Protein AF-X1A2W0-F1 (afdb_monomer_lite)

Foldseek 3Di:
DADPDDDQQQEEEECDPVCNVVDPDDSRHDYDHVVLVVVLVVVLVVLLVPAPDKDWDWFWDDPDPVQIFIEIEIERDVVLNVVCVVLGHHDDPVCVVVVPDGLAYERASAVAFDDCPRPPRPGRWHWYDYNVVRYTGTYNHPHSVSVVVNVLVNCCRPQVVVVHDRDPWDKDADPPPRDIDTGD

Sequence (184 aa):
MSYTTFSPLDKRVVKHPDSENDIWWGPVNIGLDDSSFCVNRERAIDYLNTRDKLYCIDAFAGWDPDYRIKVRVICARPYHALFMHNMLIRPTAEELADFGEPDCVILNAGAFPANRYTTGMTSKTSVDLSLERKEVVILGTQYAGEMKKAVFTLMNYLMPKRDVLSMHCSATVDPETGDSSVLF

pLDDT: mean 95.41, std 8.25, range [39.94, 98.81]

InterPro domains:
  IPR001272 Phosphoenolpyruvate carboxykinase, ATP-utilising [PF01293] (3-184)
  IPR001272 Phosphoenolpyruvate carboxykinase, ATP-utilising [PTHR30031] (3-184)
  IPR008210 Phosphoenolpyruvate carboxykinase, N-terminal [G3DSA:3.40.449.10] (1-162)
  IPR008210 Phosphoenolpyruvate carboxykinase, N-terminal [SSF68923] (7-162)

Secondary structure (DSSP, 8-state):
----S--GGGEEEE--TTTTTTS--SSSS-EE-HHHHHHHHHHHHHHHHTSS--EEEEEEESSSTTT-EEEEEEESSHHHHHHHHHHSBPPPHHHHHT--S-SEEEEEETTSPP-TTSTT--SS-EEEEETTTTEEEEES---THHHHHHHHHHHHHHTGGGT-----SEEEE-TTT--EEEE-

Radius of gyration: 17.06 Å; chains: 1; bounding box: 42×40×49 Å

Structure (mmCIF, N/CA/C/O backbone):
data_AF-X1A2W0-F1
#
_entry.id   AF-X1A2W0-F1
#
loop_
_atom_site.group_PDB
_atom_site.id
_atom_site.type_symbol
_atom_site.label_atom_id
_atom_site.label_alt_id
_atom_site.label_comp_id
_atom_site.label_asym_id
_atom_site.label_entity_id
_atom_site.label_seq_id
_atom_site.pdbx_PDB_ins_code
_atom_site.Cartn_x
_atom_site.Cartn_y
_atom_site.Cartn_z
_atom_site.occupancy
_atom_site.B_iso_or_equiv
_atom_site.auth_seq_id
_atom_site.auth_comp_id
_atom_site.auth_asym_id
_atom_site.auth_atom_id
_atom_site.pdbx_PDB_model_num
ATOM 1 N N . MET A 1 1 ? 23.491 -1.516 -1.504 1.00 39.94 1 MET A N 1
ATOM 2 C CA . MET A 1 1 ? 23.137 -0.698 -0.330 1.00 39.94 1 MET A CA 1
ATOM 3 C C . MET A 1 1 ? 21.817 -1.208 0.208 1.00 39.94 1 MET A C 1
ATOM 5 O O . MET A 1 1 ? 20.883 -1.352 -0.568 1.00 39.94 1 MET A O 1
ATOM 9 N N . SER A 1 2 ? 21.777 -1.580 1.484 1.00 46.97 2 SER A N 1
ATOM 10 C CA . SER A 1 2 ? 20.551 -1.931 2.202 1.00 46.97 2 SER A CA 1
ATOM 11 C C . SER A 1 2 ? 19.765 -0.655 2.501 1.00 46.97 2 SER A C 1
ATOM 13 O O . SER A 1 2 ? 20.304 0.243 3.144 1.00 46.97 2 SER A O 1
ATOM 15 N N . TYR A 1 3 ? 18.518 -0.563 2.043 1.00 54.19 3 TYR A N 1
ATOM 16 C CA . TYR A 1 3 ? 17.635 0.552 2.383 1.00 54.19 3 TYR A CA 1
ATOM 17 C C . TYR A 1 3 ? 17.187 0.428 3.844 1.00 54.19 3 TYR A C 1
ATOM 19 O O . TYR A 1 3 ? 16.540 -0.552 4.216 1.00 54.19 3 TYR A O 1
ATOM 27 N N . THR A 1 4 ? 17.550 1.406 4.675 1.00 57.81 4 THR A N 1
ATOM 28 C CA . THR A 1 4 ? 17.035 1.575 6.048 1.00 57.81 4 THR A CA 1
ATOM 29 C C . THR A 1 4 ? 15.912 2.613 6.122 1.00 57.81 4 THR A C 1
ATOM 31 O O . THR A 1 4 ? 15.263 2.738 7.158 1.00 57.81 4 THR A O 1
ATOM 34 N N . THR A 1 5 ? 15.662 3.339 5.030 1.00 55.25 5 THR A N 1
ATOM 35 C CA . THR A 1 5 ? 14.716 4.456 4.939 1.00 55.25 5 THR A CA 1
ATOM 36 C C . THR A 1 5 ? 13.891 4.391 3.649 1.00 55.25 5 THR A C 1
ATOM 38 O O . THR A 1 5 ? 14.226 3.653 2.722 1.00 55.25 5 THR A O 1
ATOM 41 N N . PHE A 1 6 ? 12.800 5.164 3.622 1.00 67.81 6 PHE A N 1
ATOM 42 C CA . PHE A 1 6 ? 11.897 5.341 2.477 1.00 67.81 6 PHE A CA 1
ATOM 43 C C . PHE A 1 6 ? 12.652 5.781 1.213 1.00 67.81 6 PHE A C 1
ATOM 45 O O . PHE A 1 6 ? 13.522 6.652 1.314 1.00 67.81 6 PHE A O 1
ATOM 52 N N . SER A 1 7 ? 12.306 5.226 0.043 1.00 76.75 7 SER A N 1
ATOM 53 C CA . SER A 1 7 ? 12.919 5.613 -1.241 1.00 76.75 7 SER A CA 1
ATOM 54 C C . SER A 1 7 ? 11.961 6.439 -2.118 1.00 76.75 7 SER A C 1
ATOM 56 O O . SER A 1 7 ? 11.362 5.908 -3.056 1.00 76.75 7 SER A O 1
ATOM 58 N N . PRO A 1 8 ? 11.804 7.757 -1.861 1.00 77.38 8 PRO A N 1
ATOM 59 C CA . PRO A 1 8 ? 10.841 8.598 -2.582 1.00 77.38 8 PRO A CA 1
ATOM 60 C C . PRO A 1 8 ? 11.092 8.634 -4.093 1.00 77.38 8 PRO A C 1
ATOM 62 O O . PRO A 1 8 ? 10.149 8.699 -4.873 1.00 77.38 8 PRO A O 1
ATOM 65 N N . LEU A 1 9 ? 12.360 8.553 -4.507 1.00 88.25 9 LEU A N 1
ATOM 66 C CA . LEU A 1 9 ? 12.770 8.624 -5.910 1.00 88.25 9 LEU A CA 1
ATOM 67 C C . LEU A 1 9 ? 12.496 7.336 -6.695 1.00 88.25 9 LEU A C 1
ATOM 69 O O . LEU A 1 9 ? 12.613 7.349 -7.918 1.00 88.25 9 LEU A O 1
ATOM 73 N N . ASP A 1 10 ? 12.128 6.243 -6.023 1.00 92.69 10 ASP A N 1
ATOM 74 C CA . ASP A 1 10 ? 11.796 4.953 -6.642 1.00 92.69 10 ASP A CA 1
ATOM 75 C C . ASP A 1 10 ? 10.284 4.659 -6.615 1.00 92.69 10 ASP A C 1
ATOM 77 O O . ASP A 1 10 ? 9.845 3.646 -7.161 1.00 92.69 10 ASP A O 1
ATOM 81 N N . LYS A 1 11 ? 9.472 5.549 -6.020 1.00 95.19 11 LYS A N 1
ATOM 82 C CA . LYS A 1 11 ? 8.009 5.468 -6.086 1.00 95.19 11 LYS A CA 1
ATOM 83 C C . LYS A 1 11 ? 7.528 5.838 -7.487 1.00 95.19 11 LYS A C 1
ATOM 85 O O . LYS A 1 11 ? 7.994 6.819 -8.075 1.00 95.19 11 LYS A O 1
ATOM 90 N N . ARG A 1 12 ? 6.572 5.077 -8.009 1.00 96.75 12 ARG A N 1
ATOM 91 C CA . ARG A 1 12 ? 5.946 5.305 -9.312 1.00 96.75 12 ARG A CA 1
ATOM 92 C C . ARG A 1 12 ? 4.433 5.130 -9.243 1.00 96.75 12 ARG A C 1
ATOM 94 O O . ARG A 1 12 ? 3.934 4.341 -8.443 1.00 96.75 12 ARG A O 1
ATOM 101 N N . VAL A 1 13 ? 3.712 5.850 -10.096 1.00 98.19 13 VAL A N 1
ATOM 102 C CA . VAL A 1 13 ? 2.265 5.684 -10.292 1.00 98.19 13 VAL A CA 1
ATOM 103 C C . VAL A 1 13 ? 2.004 5.441 -11.771 1.00 98.19 13 VAL A C 1
ATOM 105 O O . VAL A 1 13 ? 2.539 6.166 -12.613 1.00 98.19 13 VAL A O 1
ATOM 108 N N . VAL A 1 14 ? 1.221 4.412 -12.092 1.00 98.25 14 VAL A N 1
ATOM 109 C CA . VAL A 1 14 ? 0.856 4.109 -13.478 1.00 98.25 14 VAL A CA 1
ATOM 110 C C . VAL A 1 14 ? 0.096 5.288 -14.078 1.00 98.25 14 VAL A C 1
ATOM 112 O O . VAL A 1 14 ? -0.834 5.815 -13.474 1.00 98.25 14 VAL A O 1
ATOM 115 N N . LYS A 1 15 ? 0.521 5.723 -15.264 1.00 97.88 15 LYS A N 1
ATOM 116 C CA . LYS A 1 15 ? -0.189 6.719 -16.064 1.00 97.88 15 LYS A CA 1
ATOM 117 C C . LYS A 1 15 ? -1.300 6.021 -16.835 1.00 97.88 15 LYS A C 1
ATOM 119 O O . LYS A 1 15 ? -1.020 5.310 -17.799 1.00 97.88 15 LYS A O 1
ATOM 124 N N . HIS A 1 16 ? -2.538 6.229 -16.408 1.00 97.81 16 HIS A N 1
ATOM 125 C CA . HIS A 1 16 ? -3.715 5.657 -17.046 1.00 97.81 16 HIS A CA 1
ATOM 126 C C . HIS A 1 16 ? -4.762 6.746 -17.331 1.00 97.81 16 HIS A C 1
ATOM 128 O O . HIS A 1 16 ? -4.961 7.599 -16.465 1.00 97.81 16 HIS A O 1
ATOM 134 N N . PRO A 1 17 ? -5.458 6.720 -18.486 1.00 97.38 17 PRO A N 1
ATOM 135 C CA . PRO A 1 17 ? -6.419 7.764 -18.862 1.00 97.38 17 PRO A CA 1
ATOM 136 C C . PRO A 1 17 ? -7.502 8.058 -17.813 1.00 97.38 17 PRO A C 1
ATOM 138 O O . PRO A 1 17 ? -7.883 9.208 -17.613 1.00 97.38 17 PRO A O 1
ATOM 141 N N . ASP A 1 18 ? -7.971 7.026 -17.107 1.00 96.50 18 ASP A N 1
ATOM 142 C CA . ASP A 1 18 ? -9.057 7.161 -16.124 1.00 96.50 18 ASP A CA 1
ATOM 143 C C . ASP A 1 18 ? -8.658 7.931 -14.853 1.00 96.50 18 ASP A C 1
ATOM 145 O O . ASP A 1 18 ? -9.517 8.543 -14.220 1.00 96.50 18 ASP A O 1
ATOM 149 N N . SER A 1 19 ? -7.375 7.920 -14.471 1.00 96.62 19 SER A N 1
ATOM 150 C CA . SER A 1 19 ? -6.874 8.578 -13.254 1.00 96.62 19 SER A CA 1
ATOM 151 C C . SER A 1 19 ? -5.865 9.692 -13.525 1.00 96.62 19 SER A C 1
ATOM 153 O O . SER A 1 19 ? -5.535 1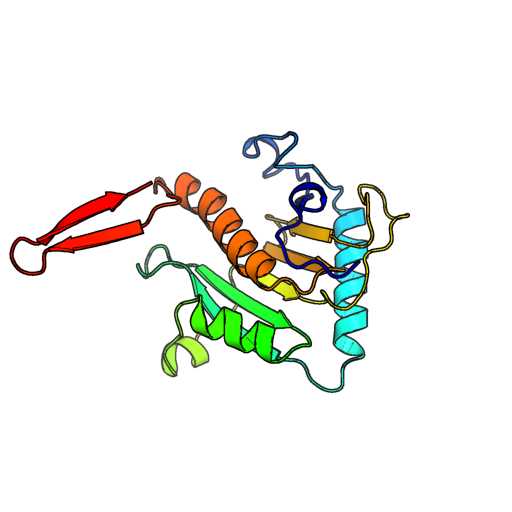0.450 -12.612 1.00 96.62 19 SER A O 1
ATOM 155 N N . GLU A 1 20 ? -5.379 9.851 -14.762 1.00 96.56 20 GLU A N 1
ATOM 156 C CA . GLU A 1 20 ? -4.271 10.768 -15.052 1.00 96.56 20 GLU A CA 1
ATOM 157 C C . GLU A 1 20 ? -4.576 12.227 -14.716 1.00 96.56 20 GLU A C 1
ATOM 159 O O . GLU A 1 20 ? -3.666 12.967 -14.340 1.00 96.56 20 GLU A O 1
ATOM 164 N N . ASN A 1 21 ? -5.847 12.618 -14.812 1.00 97.06 21 ASN A N 1
ATOM 165 C CA . ASN A 1 21 ? -6.308 13.975 -14.532 1.00 97.06 21 ASN A CA 1
ATOM 166 C C . ASN A 1 21 ? -6.513 14.241 -13.034 1.00 97.06 21 ASN A C 1
ATOM 168 O O . ASN A 1 21 ? -6.581 15.398 -12.626 1.00 97.06 21 ASN A O 1
ATOM 172 N N . ASP A 1 22 ? -6.573 13.194 -12.208 1.00 96.56 22 ASP A N 1
ATOM 173 C CA . ASP A 1 22 ? -6.652 13.324 -10.751 1.00 96.56 22 ASP A CA 1
ATOM 174 C C . ASP A 1 22 ? -5.264 13.459 -10.105 1.00 96.56 22 ASP A C 1
ATOM 176 O O . ASP A 1 22 ? -5.130 13.909 -8.965 1.00 96.56 22 ASP A O 1
ATOM 180 N N . ILE A 1 23 ? -4.217 12.996 -10.794 1.00 97.31 23 ILE A N 1
ATOM 181 C CA . ILE A 1 23 ? -2.881 12.863 -10.219 1.00 97.31 23 ILE A CA 1
ATOM 182 C C . ILE A 1 23 ? -2.081 14.141 -10.455 1.00 97.31 23 ILE A C 1
ATOM 184 O O . ILE A 1 23 ? -1.823 14.559 -11.583 1.00 97.31 23 ILE A O 1
ATOM 188 N N . TRP A 1 24 ? -1.575 14.725 -9.369 1.00 97.19 24 TRP A N 1
ATOM 189 C CA . TRP A 1 24 ? -0.622 15.825 -9.465 1.00 97.19 24 TRP A CA 1
ATOM 190 C C . TRP A 1 24 ? 0.783 15.306 -9.796 1.00 97.19 24 TRP A C 1
ATOM 192 O O . TRP A 1 24 ? 1.561 14.946 -8.905 1.00 97.19 24 TRP A O 1
ATOM 202 N N . TRP A 1 25 ? 1.086 15.219 -11.092 1.00 97.62 25 TRP A N 1
ATOM 203 C CA . TRP A 1 25 ? 2.358 14.718 -11.618 1.00 97.62 25 TRP A CA 1
ATOM 204 C C . TRP A 1 25 ? 3.543 15.620 -11.262 1.00 97.62 25 TRP A C 1
ATOM 206 O O . TRP A 1 25 ? 3.471 16.844 -11.368 1.00 97.62 25 TRP A O 1
ATOM 216 N N . GLY A 1 26 ? 4.670 15.014 -10.882 1.00 95.31 26 GLY A N 1
ATOM 217 C CA . GLY A 1 26 ? 5.868 15.763 -10.513 1.00 95.31 26 GLY A CA 1
ATOM 218 C C . GLY A 1 26 ? 6.928 14.906 -9.819 1.00 95.31 26 GLY A C 1
ATOM 219 O O . GLY A 1 26 ? 6.935 13.686 -9.975 1.00 95.31 26 GLY A O 1
ATOM 220 N N . PRO A 1 27 ? 7.825 15.513 -9.021 1.00 92.06 27 PRO A N 1
ATOM 221 C CA . PRO A 1 27 ? 8.917 14.789 -8.364 1.00 92.06 27 PRO A CA 1
ATOM 222 C C . PRO A 1 27 ? 8.445 13.805 -7.279 1.00 92.06 27 PRO A C 1
ATOM 224 O O . PRO A 1 27 ? 9.220 12.952 -6.860 1.00 92.06 27 PRO A O 1
ATOM 227 N N . VAL A 1 28 ? 7.192 13.924 -6.819 1.00 93.12 28 VAL A N 1
ATOM 228 C CA . VAL A 1 28 ? 6.575 13.014 -5.837 1.00 93.12 28 VAL A CA 1
ATOM 229 C C . VAL A 1 28 ? 5.766 11.911 -6.524 1.00 93.12 28 VAL A C 1
ATOM 231 O O . VAL A 1 28 ? 5.921 10.737 -6.190 1.00 93.12 28 VAL A O 1
ATOM 234 N N . ASN A 1 29 ? 4.907 12.276 -7.480 1.00 96.62 29 ASN A N 1
ATOM 235 C CA . ASN A 1 29 ? 4.131 11.330 -8.281 1.00 96.62 29 ASN A CA 1
ATOM 236 C C . ASN A 1 29 ? 4.786 11.213 -9.656 1.00 96.62 29 ASN A C 1
ATOM 238 O O . ASN A 1 29 ? 4.477 11.966 -10.582 1.00 96.62 29 ASN A O 1
ATOM 242 N N . ILE A 1 30 ? 5.737 10.288 -9.754 1.00 97.12 30 ILE A N 1
ATOM 243 C CA . ILE A 1 30 ? 6.483 10.023 -10.980 1.00 97.12 30 ILE A CA 1
ATOM 244 C C . ILE A 1 30 ? 5.705 8.987 -11.793 1.00 97.12 30 ILE A C 1
ATOM 246 O O . ILE A 1 30 ? 5.407 7.900 -11.300 1.00 97.12 30 ILE A O 1
ATOM 250 N N . GLY A 1 31 ? 5.374 9.331 -13.035 1.00 97.38 31 GLY A N 1
ATOM 251 C CA . GLY A 1 31 ? 4.609 8.452 -13.914 1.00 97.38 31 GLY A CA 1
ATOM 252 C C . GLY A 1 31 ? 5.377 7.215 -14.372 1.00 97.38 31 GLY A C 1
ATOM 253 O O . GLY A 1 31 ? 6.594 7.266 -14.559 1.00 97.38 31 GLY A O 1
ATOM 254 N N . LEU A 1 32 ? 4.640 6.133 -14.600 1.00 97.56 32 LEU A N 1
ATOM 255 C CA . LEU A 1 32 ? 5.131 4.869 -15.139 1.00 97.56 32 LEU A CA 1
ATOM 256 C C . LEU A 1 32 ? 4.159 4.338 -16.190 1.00 97.56 32 LEU A C 1
ATOM 258 O O . LEU A 1 32 ? 2.947 4.445 -16.026 1.00 97.56 32 LEU A O 1
ATOM 262 N N . ASP A 1 33 ? 4.690 3.753 -17.256 1.00 97.19 33 ASP A N 1
ATOM 263 C CA . ASP A 1 33 ? 3.864 3.127 -18.28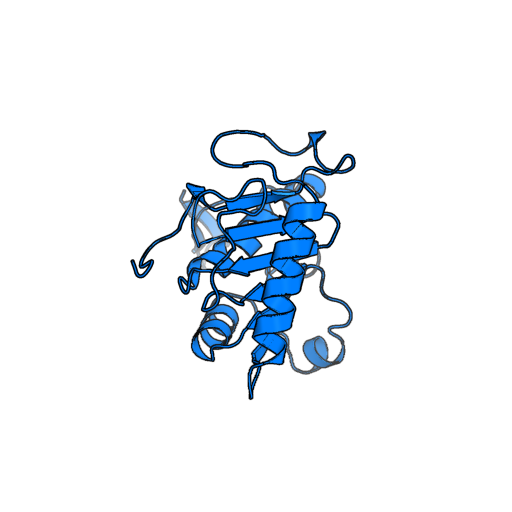5 1.00 97.19 33 ASP A CA 1
ATOM 264 C C . ASP A 1 33 ? 3.297 1.792 -17.775 1.00 97.19 33 ASP A C 1
ATOM 266 O O . ASP A 1 33 ? 4.000 1.037 -17.093 1.00 97.19 33 ASP A O 1
ATOM 270 N N . ASP A 1 34 ? 2.058 1.453 -18.151 1.00 97.31 34 ASP A N 1
ATOM 271 C CA . ASP A 1 34 ? 1.403 0.200 -17.725 1.00 97.31 34 ASP A CA 1
ATOM 272 C C . 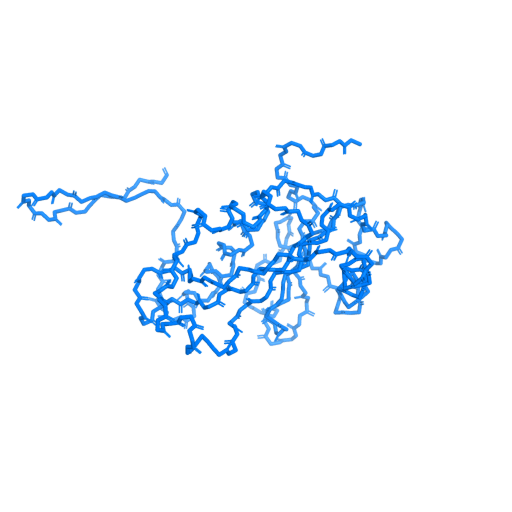ASP A 1 34 ? 2.220 -1.050 -18.097 1.00 97.31 34 ASP A C 1
ATOM 274 O O . ASP A 1 34 ? 2.306 -2.000 -17.322 1.00 97.31 34 ASP A O 1
ATOM 278 N N . SER A 1 35 ? 2.915 -1.030 -19.238 1.00 97.56 35 SER A N 1
ATOM 279 C CA . SER A 1 35 ? 3.788 -2.134 -19.657 1.00 97.56 35 SER A CA 1
ATOM 280 C C . SER A 1 35 ? 4.954 -2.357 -18.690 1.00 97.56 35 SER A C 1
ATOM 282 O O . SER A 1 35 ? 5.296 -3.497 -18.382 1.00 97.56 35 SER A O 1
ATOM 284 N N . SER A 1 36 ? 5.539 -1.281 -18.161 1.00 97.88 36 SER A N 1
ATOM 285 C CA . SER A 1 36 ? 6.651 -1.358 -17.210 1.00 97.88 36 SER A CA 1
ATOM 286 C C . SER A 1 36 ? 6.171 -1.791 -15.825 1.00 97.88 36 SER A C 1
ATOM 288 O O . SER A 1 36 ? 6.843 -2.594 -15.174 1.00 97.88 36 SER A O 1
ATOM 290 N N . PHE A 1 37 ? 4.971 -1.360 -15.418 1.00 98.44 37 PHE A N 1
ATOM 291 C CA . PHE A 1 37 ? 4.291 -1.915 -14.247 1.00 98.44 37 PHE A CA 1
ATOM 292 C C . PHE A 1 37 ? 4.073 -3.423 -14.392 1.00 98.44 37 PHE A C 1
ATOM 294 O O . PHE A 1 37 ? 4.432 -4.182 -13.495 1.00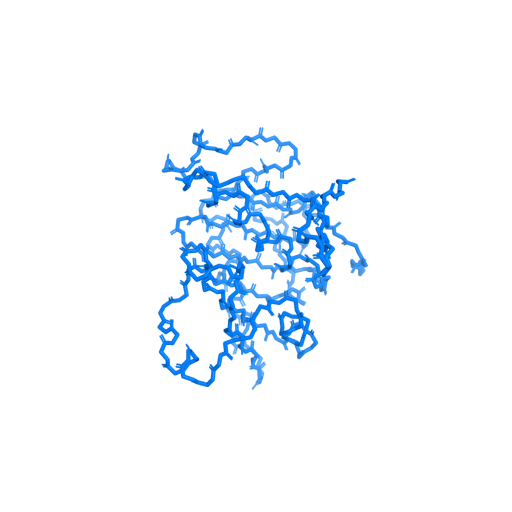 98.44 37 PHE A O 1
ATOM 301 N N . CYS A 1 38 ? 3.550 -3.878 -15.535 1.00 98.38 38 CYS A N 1
ATOM 302 C CA . CYS A 1 38 ? 3.314 -5.298 -15.795 1.00 98.38 38 CYS A CA 1
ATOM 303 C C . CYS A 1 38 ? 4.605 -6.122 -15.722 1.00 98.38 38 CYS A C 1
ATOM 305 O O . CYS A 1 38 ? 4.608 -7.177 -15.092 1.00 98.38 38 CYS A O 1
ATOM 307 N N . VAL A 1 39 ? 5.715 -5.616 -16.273 1.00 98.25 39 VAL A N 1
ATOM 308 C CA . VAL A 1 39 ? 7.032 -6.265 -16.161 1.00 98.25 39 VAL A CA 1
ATOM 309 C C . VAL A 1 39 ? 7.454 -6.412 -14.697 1.00 98.25 39 VAL A C 1
ATOM 311 O O . VAL A 1 39 ? 7.871 -7.492 -14.277 1.00 98.25 39 VAL A O 1
ATOM 314 N N . ASN A 1 40 ? 7.348 -5.355 -13.889 1.00 98.19 40 ASN A N 1
ATOM 315 C CA . ASN A 1 40 ? 7.712 -5.425 -12.471 1.00 98.19 40 ASN A CA 1
ATOM 316 C C . ASN A 1 40 ? 6.767 -6.333 -11.674 1.00 98.19 40 ASN A C 1
ATOM 318 O O . ASN A 1 40 ? 7.222 -7.094 -10.816 1.00 98.19 40 ASN A O 1
ATOM 322 N N . ARG A 1 41 ? 5.470 -6.304 -11.983 1.00 98.56 41 ARG A N 1
ATOM 323 C CA . ARG A 1 41 ? 4.459 -7.184 -11.393 1.00 98.56 41 ARG A CA 1
ATOM 324 C C . ARG A 1 41 ? 4.766 -8.652 -11.669 1.00 98.56 41 ARG A C 1
ATOM 326 O O . ARG A 1 41 ? 4.780 -9.448 -10.735 1.00 98.56 41 ARG A O 1
ATOM 333 N N . GLU A 1 42 ? 5.043 -9.007 -12.920 1.00 98.50 42 GLU A N 1
ATOM 334 C CA . GLU A 1 42 ? 5.391 -10.376 -13.314 1.00 98.50 42 GLU A CA 1
ATOM 335 C C . GLU A 1 42 ? 6.664 -10.838 -12.600 1.00 98.50 42 GLU A C 1
ATOM 337 O O . GLU A 1 42 ? 6.665 -11.881 -11.954 1.00 98.50 42 GLU A O 1
ATOM 342 N N . ARG A 1 43 ? 7.696 -9.987 -12.542 1.00 98.00 43 ARG A N 1
ATOM 343 C CA . ARG A 1 43 ? 8.917 -10.257 -11.763 1.00 98.00 43 ARG A CA 1
ATOM 344 C C . ARG A 1 43 ? 8.648 -10.498 -10.277 1.00 98.00 43 ARG A C 1
ATOM 346 O O . ARG A 1 43 ? 9.311 -11.338 -9.666 1.00 98.00 43 ARG A O 1
ATOM 353 N N . ALA A 1 44 ? 7.730 -9.742 -9.676 1.00 98.56 44 ALA A N 1
ATOM 354 C CA . ALA A 1 44 ? 7.341 -9.936 -8.285 1.00 98.56 44 ALA A CA 1
ATOM 355 C C . ALA A 1 44 ? 6.628 -11.281 -8.093 1.00 98.56 44 ALA A C 1
ATOM 357 O O . ALA A 1 44 ? 6.975 -12.018 -7.172 1.00 98.56 44 ALA A O 1
ATOM 358 N N . ILE A 1 45 ? 5.686 -11.619 -8.976 1.00 98.62 45 ILE A N 1
ATOM 359 C CA . ILE A 1 45 ? 4.959 -12.895 -8.959 1.00 98.62 45 ILE A CA 1
ATOM 360 C C . ILE A 1 45 ? 5.921 -14.071 -9.142 1.00 98.62 45 ILE A C 1
ATOM 362 O O . ILE A 1 45 ? 5.894 -14.993 -8.331 1.00 98.62 45 ILE A O 1
ATOM 366 N N . ASP A 1 46 ? 6.817 -14.014 -10.125 1.00 98.31 46 ASP A N 1
ATOM 367 C CA . ASP A 1 46 ? 7.832 -15.044 -10.367 1.00 98.31 46 ASP A CA 1
ATOM 368 C C . ASP A 1 46 ? 8.695 -15.270 -9.129 1.00 98.31 46 ASP A C 1
ATOM 370 O O . ASP A 1 46 ? 8.872 -16.398 -8.665 1.00 98.31 46 ASP A O 1
ATOM 374 N N . TYR A 1 47 ? 9.197 -14.187 -8.531 1.00 98.44 47 TYR A N 1
ATOM 375 C CA . TYR A 1 47 ? 9.963 -14.285 -7.298 1.00 98.44 47 TYR A CA 1
ATOM 376 C C . TYR A 1 47 ? 9.148 -14.927 -6.168 1.00 98.44 47 TYR A C 1
ATOM 378 O O . TYR A 1 47 ? 9.657 -15.824 -5.491 1.00 98.44 47 TYR A O 1
ATOM 386 N N . LEU A 1 48 ? 7.903 -14.496 -5.956 1.00 98.44 48 LEU A N 1
ATOM 387 C CA . LEU A 1 48 ? 7.039 -15.030 -4.902 1.00 98.44 48 LEU A CA 1
ATOM 388 C C . LEU A 1 48 ? 6.728 -16.518 -5.128 1.00 98.44 48 LEU A C 1
ATOM 390 O O . LEU A 1 48 ? 6.818 -17.296 -4.181 1.00 98.44 48 LEU A O 1
ATOM 394 N N . ASN A 1 49 ? 6.484 -16.938 -6.370 1.00 98.31 49 ASN A N 1
ATOM 395 C CA . ASN A 1 49 ? 6.241 -18.337 -6.737 1.00 98.31 49 ASN A CA 1
ATOM 396 C C . ASN A 1 49 ? 7.461 -19.246 -6.526 1.00 98.31 49 ASN A C 1
ATOM 398 O O . ASN A 1 49 ? 7.311 -20.456 -6.396 1.00 98.31 49 ASN A O 1
ATOM 402 N N . THR A 1 50 ? 8.673 -18.686 -6.453 1.00 98.06 50 THR A N 1
ATOM 403 C CA . THR A 1 50 ? 9.892 -19.455 -6.134 1.00 98.06 50 THR A CA 1
ATOM 404 C C . THR A 1 50 ? 10.140 -19.614 -4.629 1.00 98.06 50 THR A C 1
ATOM 406 O O . THR A 1 50 ? 11.184 -20.136 -4.239 1.00 98.06 50 THR A O 1
ATOM 409 N N . ARG A 1 51 ? 9.270 -19.084 -3.758 1.00 98.00 51 ARG A N 1
ATOM 410 C CA . ARG A 1 51 ? 9.425 -19.198 -2.300 1.00 98.00 51 ARG A CA 1
ATOM 411 C C . ARG A 1 51 ? 8.728 -20.456 -1.789 1.00 98.00 51 ARG A C 1
ATOM 413 O O . ARG A 1 51 ? 7.581 -20.701 -2.135 1.00 98.00 51 ARG A O 1
ATOM 420 N N . ASP A 1 52 ? 9.361 -21.162 -0.854 1.00 97.38 52 ASP A N 1
ATOM 421 C CA . ASP A 1 52 ? 8.742 -22.321 -0.186 1.00 97.38 52 ASP A CA 1
ATOM 422 C C . ASP A 1 52 ? 7.499 -21.944 0.636 1.00 97.38 52 ASP A C 1
ATOM 424 O O . ASP A 1 52 ? 6.629 -22.774 0.896 1.00 97.38 52 ASP A O 1
ATOM 428 N N . LYS A 1 53 ? 7.444 -20.693 1.111 1.00 97.62 53 LYS A N 1
ATOM 429 C CA . LYS A 1 53 ? 6.351 -20.153 1.921 1.00 97.62 53 LYS A CA 1
ATOM 430 C C . LYS A 1 53 ? 6.065 -18.710 1.539 1.00 97.62 53 LYS A C 1
ATOM 432 O O . LYS A 1 53 ? 6.982 -17.902 1.383 1.00 97.62 53 LYS A O 1
ATOM 437 N N . LEU A 1 54 ? 4.778 -18.394 1.486 1.00 98.38 54 LEU A N 1
ATOM 438 C CA . LEU A 1 54 ? 4.253 -17.043 1.368 1.00 98.38 54 LEU A CA 1
ATOM 439 C C . LEU A 1 54 ? 3.414 -16.714 2.598 1.00 98.38 54 LEU A C 1
ATOM 441 O O . LEU A 1 54 ? 2.826 -17.597 3.222 1.00 98.38 54 LEU A O 1
ATOM 445 N N . TYR A 1 55 ? 3.361 -15.431 2.932 1.00 98.62 55 TYR A N 1
ATOM 446 C CA . TYR A 1 55 ? 2.535 -14.904 4.007 1.00 98.62 55 TYR A CA 1
ATOM 447 C C . TYR A 1 55 ? 1.502 -13.962 3.401 1.00 98.62 55 TYR A C 1
ATOM 449 O O . TYR A 1 55 ? 1.871 -12.998 2.724 1.00 98.62 55 TYR A O 1
ATOM 457 N N . CYS A 1 56 ? 0.227 -14.256 3.651 1.00 98.06 56 CYS A N 1
ATOM 458 C CA . CYS A 1 56 ? -0.908 -13.463 3.199 1.00 98.06 56 CYS A CA 1
ATOM 459 C C . CYS A 1 56 ? -1.594 -12.831 4.410 1.00 98.06 56 CYS A C 1
ATOM 461 O O . CYS A 1 56 ? -1.920 -13.540 5.361 1.00 98.06 56 CYS A O 1
ATOM 463 N N . ILE A 1 57 ? -1.785 -11.514 4.384 1.00 98.12 57 ILE A N 1
ATOM 464 C CA . ILE A 1 57 ? -2.512 -10.765 5.412 1.00 98.12 57 ILE A CA 1
ATOM 465 C C . ILE A 1 57 ? -3.680 -10.056 4.748 1.00 98.12 57 ILE A C 1
ATOM 467 O O . ILE A 1 57 ? -3.463 -9.193 3.901 1.00 98.12 57 ILE A O 1
ATOM 471 N N . ASP A 1 58 ? -4.886 -10.401 5.177 1.00 98.69 58 ASP A N 1
ATOM 472 C CA . ASP A 1 58 ? -6.111 -9.680 4.855 1.00 98.69 58 ASP A CA 1
ATOM 473 C C . ASP A 1 58 ? -6.464 -8.773 6.030 1.00 98.69 58 ASP A C 1
ATOM 475 O O . ASP A 1 58 ? -6.528 -9.220 7.179 1.00 98.69 58 ASP A O 1
ATOM 479 N N . ALA A 1 59 ? -6.609 -7.479 5.758 1.00 98.44 59 ALA A N 1
ATOM 480 C CA . ALA A 1 59 ? -6.848 -6.469 6.778 1.00 98.44 59 ALA A CA 1
ATOM 481 C C . ALA A 1 59 ? -7.600 -5.258 6.221 1.00 98.44 59 ALA A C 1
ATOM 483 O O . ALA A 1 59 ? -7.709 -5.081 5.007 1.00 98.44 59 ALA A O 1
ATOM 484 N N . PHE A 1 60 ? -8.096 -4.402 7.113 1.00 98.69 60 PHE A N 1
ATOM 485 C CA . PHE A 1 60 ? -8.780 -3.166 6.740 1.00 98.69 60 PHE A CA 1
ATOM 486 C C . PHE A 1 60 ? -7.900 -1.930 6.964 1.00 98.69 60 PHE A C 1
ATOM 488 O O . PHE A 1 60 ? -7.109 -1.867 7.911 1.00 98.69 60 PHE A O 1
ATOM 495 N N . ALA A 1 61 ? -8.069 -0.920 6.112 1.00 98.06 61 ALA A N 1
ATOM 496 C CA . ALA A 1 61 ? -7.550 0.427 6.333 1.00 98.06 61 ALA A CA 1
ATOM 497 C C . ALA A 1 61 ? -8.712 1.423 6.436 1.00 98.06 61 ALA A C 1
ATOM 499 O O . ALA A 1 61 ? -9.518 1.510 5.517 1.00 98.06 61 ALA A O 1
ATOM 500 N N . GLY A 1 62 ? -8.772 2.172 7.542 1.00 96.94 62 GLY A N 1
ATOM 501 C CA . GLY A 1 62 ? -9.917 3.010 7.921 1.00 96.94 62 GLY A CA 1
ATOM 502 C C . GLY A 1 62 ? -10.798 2.314 8.963 1.00 96.94 62 GLY A C 1
ATOM 503 O O . GLY A 1 62 ? -11.183 1.166 8.774 1.00 96.94 62 GLY A O 1
ATOM 504 N N . TRP A 1 63 ? -11.057 2.982 10.093 1.00 95.69 63 TRP A N 1
ATOM 505 C CA . TRP A 1 63 ? -11.843 2.414 11.201 1.00 95.69 63 TRP A CA 1
ATOM 506 C C . TRP A 1 63 ? -13.350 2.471 10.971 1.00 95.69 63 TRP A C 1
ATOM 508 O O . TRP A 1 63 ? -14.067 1.618 11.482 1.00 95.69 63 TRP A O 1
ATOM 518 N N . ASP A 1 64 ? -13.814 3.454 10.206 1.00 96.38 64 ASP A N 1
ATOM 519 C CA . ASP A 1 64 ? -15.220 3.587 9.852 1.00 96.38 64 ASP A CA 1
ATOM 520 C C . ASP A 1 64 ? -15.594 2.539 8.781 1.00 96.38 64 ASP A C 1
ATOM 522 O O . ASP A 1 64 ? -14.997 2.558 7.697 1.00 96.38 64 ASP A O 1
ATOM 526 N N . PRO A 1 65 ? -16.543 1.618 9.050 1.00 95.00 65 PRO A N 1
ATOM 527 C CA . PRO A 1 65 ? -16.958 0.582 8.106 1.00 95.00 65 PRO A CA 1
ATOM 528 C C . PRO A 1 65 ? -17.441 1.103 6.754 1.00 95.00 65 PRO A C 1
ATOM 530 O O . PRO A 1 65 ? -17.265 0.402 5.757 1.00 95.00 65 PRO A O 1
ATOM 533 N N . ASP A 1 66 ? -17.991 2.316 6.698 1.00 95.31 66 ASP A N 1
ATOM 534 C CA . ASP A 1 66 ? -18.465 2.895 5.442 1.00 95.31 66 ASP A CA 1
ATOM 535 C C . ASP A 1 66 ? -17.287 3.308 4.555 1.00 95.31 66 ASP A C 1
ATOM 537 O O . ASP A 1 66 ? -17.373 3.240 3.326 1.00 95.31 66 ASP A O 1
ATOM 541 N N . TYR A 1 67 ? -16.159 3.706 5.151 1.00 96.38 67 TYR A N 1
ATOM 542 C CA . TYR A 1 67 ? -14.989 4.243 4.443 1.00 96.38 67 TYR A CA 1
ATOM 543 C C . TYR A 1 67 ? -13.795 3.296 4.378 1.00 96.38 67 TYR A C 1
ATOM 545 O O . TYR A 1 67 ? -12.844 3.570 3.637 1.00 96.38 67 TYR A O 1
ATOM 553 N N . ARG A 1 68 ? -13.818 2.194 5.129 1.00 96.50 68 ARG A N 1
ATOM 554 C CA . ARG A 1 68 ? -12.705 1.249 5.156 1.00 96.50 68 ARG A CA 1
ATOM 555 C C . ARG A 1 68 ? -12.502 0.576 3.804 1.00 96.50 68 ARG A C 1
ATOM 557 O O . ARG A 1 68 ? -13.456 0.270 3.096 1.00 96.50 68 ARG A O 1
ATOM 564 N N . ILE A 1 69 ? -11.247 0.285 3.491 1.00 97.56 69 ILE A N 1
ATOM 565 C CA . ILE A 1 69 ? -10.866 -0.502 2.316 1.00 97.56 69 ILE A CA 1
ATOM 566 C C . ILE A 1 69 ? -10.252 -1.832 2.745 1.00 97.56 69 ILE A C 1
ATOM 568 O O . ILE A 1 69 ? -9.533 -1.904 3.749 1.00 97.56 69 ILE A O 1
ATOM 572 N N . LYS A 1 70 ? -10.511 -2.883 1.972 1.00 98.50 70 LYS A N 1
ATOM 573 C CA . LYS A 1 70 ? -9.905 -4.207 2.120 1.00 98.50 70 LYS A CA 1
ATOM 574 C C . LYS A 1 70 ? -8.532 -4.241 1.468 1.00 98.50 70 LYS A C 1
ATOM 576 O O . LYS A 1 70 ? -8.402 -4.052 0.261 1.00 98.50 70 LYS A O 1
ATOM 581 N N . VAL A 1 71 ? -7.504 -4.537 2.251 1.00 98.69 71 VAL A N 1
ATOM 582 C CA . VAL A 1 71 ? -6.124 -4.651 1.778 1.00 98.69 71 VAL A CA 1
ATOM 583 C C . VAL A 1 71 ? -5.647 -6.084 1.964 1.00 98.69 71 VAL A C 1
ATOM 585 O O . VAL A 1 71 ? -5.635 -6.595 3.083 1.00 98.69 71 VAL A O 1
ATOM 588 N N . ARG A 1 72 ? -5.196 -6.706 0.872 1.00 98.81 72 ARG A N 1
ATOM 589 C CA . ARG A 1 72 ? -4.489 -7.990 0.894 1.00 98.81 72 ARG A CA 1
ATOM 590 C C . ARG A 1 72 ? -3.002 -7.762 0.687 1.00 98.81 72 ARG A C 1
ATOM 592 O O . ARG A 1 72 ? -2.590 -7.193 -0.319 1.00 98.81 72 ARG A O 1
ATOM 599 N N . VAL A 1 73 ? -2.173 -8.236 1.605 1.00 98.75 73 VAL A N 1
ATOM 600 C CA . VAL A 1 73 ? -0.711 -8.165 1.501 1.00 98.75 73 VAL A CA 1
ATOM 601 C C . VAL A 1 73 ? -0.158 -9.561 1.291 1.00 98.75 73 VAL A C 1
ATOM 603 O O . VAL A 1 73 ? -0.355 -10.428 2.135 1.00 98.75 73 VAL A O 1
ATOM 606 N N . ILE A 1 74 ? 0.584 -9.762 0.207 1.00 98.81 74 ILE A N 1
ATOM 607 C CA . ILE A 1 74 ? 1.282 -11.008 -0.112 1.00 98.81 74 ILE A CA 1
ATOM 608 C C . ILE A 1 74 ? 2.780 -10.729 -0.045 1.00 98.81 74 ILE A C 1
ATOM 610 O O . ILE A 1 74 ? 3.294 -9.862 -0.752 1.00 98.81 74 ILE A O 1
ATOM 614 N N . CYS A 1 75 ? 3.501 -11.439 0.820 1.00 98.50 75 CYS A N 1
ATOM 615 C CA . CYS A 1 75 ? 4.926 -11.194 1.021 1.00 98.50 75 CYS A CA 1
ATOM 616 C C . CYS A 1 75 ? 5.721 -12.470 1.317 1.00 98.50 75 CYS A C 1
ATOM 618 O O . CYS A 1 75 ? 5.200 -13.459 1.831 1.00 98.50 75 CYS A O 1
ATOM 620 N N . ALA A 1 76 ? 7.019 -12.430 1.012 1.00 97.31 76 ALA A N 1
ATOM 621 C CA . ALA A 1 76 ? 7.929 -13.556 1.235 1.00 97.31 76 ALA A CA 1
ATOM 622 C C . ALA A 1 76 ? 8.516 -13.617 2.658 1.00 97.31 76 ALA A C 1
ATOM 624 O O . ALA A 1 76 ? 9.086 -14.638 3.039 1.00 97.31 76 ALA A O 1
ATOM 625 N N . ARG A 1 77 ? 8.462 -12.524 3.437 1.00 97.12 77 ARG A N 1
ATOM 626 C CA . ARG A 1 77 ? 9.132 -12.437 4.747 1.00 97.12 77 ARG A CA 1
ATOM 627 C C . ARG A 1 77 ? 8.113 -12.329 5.889 1.00 97.12 77 ARG A C 1
ATOM 629 O O . ARG A 1 77 ? 7.300 -11.409 5.873 1.00 97.12 77 ARG A O 1
ATOM 636 N N . PRO A 1 78 ? 8.215 -13.160 6.943 1.00 97.88 78 PRO A N 1
ATOM 637 C CA . PRO A 1 78 ? 7.229 -13.161 8.026 1.00 97.88 78 PRO A CA 1
ATOM 638 C C . PRO A 1 78 ? 7.137 -11.830 8.786 1.00 97.88 78 PRO A C 1
ATOM 640 O O . PRO A 1 78 ? 6.053 -11.440 9.203 1.00 97.88 78 PRO A O 1
ATOM 643 N N . TYR A 1 79 ? 8.241 -11.087 8.941 1.00 97.88 79 TYR A N 1
ATOM 644 C CA . TYR A 1 79 ? 8.180 -9.795 9.636 1.00 97.88 79 TYR A CA 1
ATOM 645 C C . TYR A 1 79 ? 7.426 -8.718 8.838 1.00 97.88 79 TYR A C 1
ATOM 647 O O . TYR A 1 79 ? 6.885 -7.800 9.445 1.00 97.88 79 TYR A O 1
ATOM 655 N N . HIS A 1 80 ? 7.366 -8.813 7.501 1.00 98.38 80 HIS A N 1
ATOM 656 C CA . HIS A 1 80 ? 6.543 -7.911 6.687 1.00 98.38 80 HIS A CA 1
ATOM 657 C C . HIS A 1 80 ? 5.058 -8.172 6.933 1.00 98.38 80 HIS A C 1
ATOM 659 O O . HIS A 1 80 ? 4.300 -7.223 7.123 1.00 98.38 80 HIS A O 1
ATOM 665 N N . ALA A 1 81 ? 4.668 -9.444 7.021 1.00 98.50 81 ALA A N 1
ATOM 666 C CA . ALA A 1 81 ? 3.317 -9.837 7.400 1.00 98.50 81 ALA A CA 1
ATOM 667 C C . ALA A 1 81 ? 2.970 -9.361 8.820 1.00 98.50 81 ALA A C 1
ATOM 669 O O . ALA A 1 81 ? 1.958 -8.692 9.010 1.00 98.50 81 ALA A O 1
ATOM 670 N N . LEU A 1 82 ? 3.848 -9.608 9.800 1.00 98.56 82 LEU A N 1
ATOM 671 C CA . LEU A 1 82 ? 3.665 -9.136 11.178 1.00 98.56 82 LEU A CA 1
ATOM 672 C C . LEU A 1 82 ? 3.562 -7.607 11.258 1.00 98.56 82 LEU A C 1
ATOM 674 O O . LEU A 1 82 ? 2.736 -7.077 11.996 1.00 98.56 82 LEU A O 1
ATOM 678 N N . PHE A 1 83 ? 4.380 -6.889 10.488 1.00 98.56 83 PHE A N 1
ATOM 679 C CA . PHE A 1 83 ? 4.319 -5.434 10.422 1.00 98.56 83 PHE A CA 1
ATOM 680 C C . PHE A 1 83 ? 2.942 -4.962 9.947 1.00 98.56 83 PHE A C 1
ATOM 682 O O . PHE A 1 83 ? 2.334 -4.120 10.602 1.00 98.56 83 PHE A O 1
ATOM 689 N N . MET A 1 84 ? 2.414 -5.528 8.859 1.00 98.50 84 MET A N 1
ATOM 690 C CA . MET A 1 84 ? 1.096 -5.135 8.347 1.00 98.50 84 MET A CA 1
ATOM 691 C C . MET A 1 84 ? -0.047 -5.572 9.264 1.00 98.50 84 MET A C 1
ATOM 693 O O . MET A 1 84 ? -0.990 -4.811 9.446 1.00 98.50 84 MET A O 1
ATOM 697 N N . HIS A 1 85 ? 0.081 -6.721 9.926 1.00 97.62 85 HIS A N 1
ATOM 698 C CA . HIS A 1 85 ? -0.847 -7.176 10.963 1.00 97.62 85 HIS A CA 1
ATOM 699 C C . HIS A 1 85 ? -0.908 -6.237 12.185 1.00 97.62 85 HIS A C 1
ATOM 701 O O . HIS A 1 85 ? -1.932 -6.163 12.863 1.00 97.62 85 HIS A O 1
ATOM 707 N N . ASN A 1 86 ? 0.179 -5.515 12.475 1.00 98.06 86 ASN A N 1
ATOM 708 C CA . ASN A 1 86 ? 0.214 -4.501 13.532 1.00 98.06 86 ASN A CA 1
ATOM 709 C C . ASN A 1 86 ? -0.267 -3.125 13.053 1.00 98.06 86 ASN A C 1
ATOM 711 O O . ASN A 1 86 ? -0.785 -2.351 13.852 1.00 98.06 86 ASN A O 1
ATOM 715 N N . MET A 1 87 ? -0.039 -2.795 11.781 1.00 97.75 87 MET A N 1
ATOM 716 C CA . MET A 1 87 ? -0.320 -1.467 11.229 1.00 97.75 87 MET A CA 1
ATOM 717 C C . MET A 1 87 ? -1.754 -1.293 10.725 1.00 97.75 87 MET A C 1
ATOM 719 O O . MET A 1 87 ? -2.248 -0.167 10.728 1.00 97.75 87 MET A O 1
ATOM 723 N N . LEU A 1 88 ? -2.382 -2.363 10.237 1.00 98.31 88 LEU A N 1
ATOM 724 C CA . LEU A 1 88 ? -3.750 -2.354 9.723 1.00 98.31 88 LEU A CA 1
ATOM 725 C C . LEU A 1 88 ? -4.737 -2.904 10.755 1.00 98.31 88 LEU A C 1
ATOM 727 O O . LEU A 1 88 ? -4.356 -3.501 11.763 1.00 98.31 88 LEU A O 1
ATOM 731 N N . ILE A 1 89 ? -6.022 -2.696 10.491 1.00 98.38 89 ILE A N 1
ATOM 732 C CA . ILE A 1 89 ? -7.101 -3.167 11.352 1.00 98.38 89 ILE A CA 1
ATOM 733 C C . ILE A 1 89 ? -7.335 -4.643 11.059 1.00 98.38 89 ILE A C 1
ATOM 735 O O . ILE A 1 89 ? -7.553 -5.042 9.913 1.00 98.38 89 ILE A O 1
ATOM 739 N N . ARG A 1 90 ? -7.280 -5.452 12.114 1.00 97.88 90 ARG A N 1
ATOM 740 C CA . ARG A 1 90 ? -7.486 -6.895 12.021 1.00 97.88 90 ARG A CA 1
ATOM 741 C C . ARG A 1 90 ? -8.973 -7.194 11.842 1.00 97.88 90 ARG A C 1
ATOM 743 O O . ARG A 1 90 ? -9.749 -6.747 12.687 1.00 97.88 90 ARG A O 1
ATOM 750 N N . PRO A 1 91 ? -9.357 -7.958 10.810 1.00 97.75 91 PRO A N 1
ATOM 751 C CA . PRO A 1 91 ? -10.711 -8.469 10.701 1.00 97.75 91 PRO A CA 1
ATOM 752 C C . PRO A 1 91 ? -11.027 -9.383 11.885 1.00 97.75 91 PRO A C 1
ATOM 754 O O . PRO A 1 91 ? -10.144 -10.062 12.426 1.00 97.75 91 PRO A O 1
ATOM 757 N N . THR A 1 92 ? -12.295 -9.436 12.264 1.00 97.75 92 THR A N 1
ATOM 758 C CA . THR A 1 92 ? -12.817 -10.540 13.074 1.00 97.75 92 THR A CA 1
ATOM 759 C C . THR A 1 92 ? -12.789 -11.854 12.281 1.00 97.75 92 THR A C 1
ATOM 761 O O . THR A 1 92 ? -12.559 -11.867 11.072 1.00 97.75 92 THR A O 1
ATOM 764 N N . ALA A 1 93 ? -13.023 -12.988 12.949 1.00 97.75 93 ALA A N 1
ATOM 765 C CA . ALA A 1 93 ? -13.078 -14.284 12.270 1.00 97.75 93 ALA A CA 1
ATOM 766 C C . ALA A 1 93 ? -14.196 -14.347 11.209 1.00 97.75 93 ALA A C 1
ATOM 768 O O . ALA A 1 93 ? -13.989 -14.928 10.147 1.00 97.75 93 ALA A O 1
ATOM 769 N N . GLU A 1 94 ? -15.342 -13.718 11.482 1.00 97.81 94 GLU A N 1
ATOM 770 C CA . GLU A 1 94 ? -16.476 -13.623 10.555 1.00 97.81 94 GLU A CA 1
ATOM 771 C C . GLU A 1 94 ? -16.127 -12.732 9.357 1.00 97.81 94 GLU A C 1
ATOM 773 O O . GLU A 1 94 ? -16.227 -13.163 8.214 1.00 97.81 94 GLU A O 1
ATOM 778 N N . GLU A 1 95 ? -15.585 -11.535 9.603 1.00 97.75 95 GLU A N 1
ATOM 779 C CA . GLU A 1 95 ? -15.154 -10.632 8.526 1.00 97.75 95 GLU A CA 1
ATOM 780 C C . GLU A 1 95 ? -14.044 -11.223 7.653 1.00 97.75 95 GLU A C 1
ATOM 782 O O . GLU A 1 95 ? -13.949 -10.890 6.474 1.00 97.75 95 GLU A O 1
ATOM 787 N N . LEU A 1 96 ? -13.184 -12.075 8.219 1.00 97.12 96 LEU A N 1
ATOM 788 C CA . LEU A 1 96 ? -12.161 -12.780 7.456 1.00 97.12 96 LEU A CA 1
ATOM 789 C C . LEU A 1 96 ? -12.766 -13.893 6.591 1.00 97.12 96 LEU A C 1
ATOM 791 O O . LEU A 1 96 ? -12.336 -14.074 5.453 1.00 97.12 96 LEU A O 1
ATOM 795 N N . ALA A 1 97 ? -13.756 -14.626 7.111 1.00 97.12 97 ALA A N 1
ATOM 796 C CA . ALA A 1 97 ? -14.480 -15.638 6.342 1.00 97.12 97 ALA A CA 1
ATOM 797 C C . ALA A 1 97 ? -15.233 -15.009 5.156 1.00 97.12 97 ALA A C 1
ATOM 799 O O . ALA A 1 97 ? -15.215 -15.563 4.057 1.00 97.12 97 ALA A O 1
ATOM 800 N N . ASP A 1 98 ? -15.786 -13.811 5.360 1.00 96.56 98 ASP A N 1
ATOM 801 C CA . ASP A 1 98 ? -16.547 -13.050 4.364 1.00 96.56 98 ASP A CA 1
ATOM 802 C C . ASP A 1 98 ? -15.719 -11.959 3.652 1.00 96.56 98 ASP A C 1
ATOM 804 O O . ASP A 1 98 ? -16.271 -11.064 3.007 1.00 96.56 98 ASP A O 1
ATOM 808 N N . PHE A 1 99 ? -14.383 -12.010 3.732 1.00 97.44 99 PHE A N 1
ATOM 809 C CA . PHE A 1 99 ? -13.515 -10.927 3.246 1.00 97.44 99 PHE A CA 1
ATOM 810 C C . PHE A 1 99 ? -13.703 -10.645 1.745 1.00 97.44 99 PHE A C 1
ATOM 812 O O . PHE A 1 99 ? -13.709 -9.491 1.303 1.00 97.44 99 PHE A O 1
ATOM 819 N N . GLY A 1 100 ? -13.904 -11.697 0.949 1.00 96.50 100 GLY A N 1
ATOM 820 C CA . GLY A 1 100 ? -14.138 -11.598 -0.491 1.00 96.50 100 GLY A CA 1
ATOM 821 C C . GLY A 1 100 ? -12.955 -10.999 -1.262 1.00 96.50 100 GLY A C 1
ATOM 822 O O . GLY A 1 100 ? -11.788 -11.247 -0.949 1.00 96.50 100 GLY A O 1
ATOM 823 N N . GLU A 1 101 ? -13.260 -10.232 -2.311 1.00 97.12 101 GLU A N 1
ATOM 824 C CA . GLU A 1 101 ? -12.253 -9.588 -3.161 1.00 97.12 101 GLU A CA 1
ATOM 825 C C . GLU A 1 101 ? -11.661 -8.338 -2.481 1.00 97.12 101 GLU A C 1
ATOM 827 O O . GLU A 1 101 ? -12.430 -7.498 -2.006 1.00 97.12 101 GLU A O 1
ATOM 832 N N . PRO A 1 102 ? -10.327 -8.192 -2.392 1.00 98.06 102 PRO A N 1
ATOM 833 C CA . PRO A 1 102 ? -9.709 -7.013 -1.795 1.00 98.06 102 PRO A CA 1
ATOM 834 C C . PRO A 1 102 ? -9.857 -5.771 -2.685 1.00 98.06 102 PRO A C 1
ATOM 836 O O . PRO A 1 102 ? -9.785 -5.852 -3.907 1.00 98.06 102 PRO A O 1
ATOM 839 N N . ASP A 1 103 ? -9.961 -4.598 -2.061 1.00 97.94 103 ASP A N 1
ATOM 840 C CA . ASP A 1 103 ? -9.939 -3.306 -2.756 1.00 97.94 103 ASP A CA 1
ATOM 841 C C . ASP A 1 103 ? -8.530 -2.904 -3.195 1.00 97.94 103 ASP A C 1
ATOM 843 O O . ASP A 1 103 ? -8.381 -2.037 -4.049 1.00 97.94 103 ASP A O 1
ATOM 847 N N . CYS A 1 104 ? -7.494 -3.497 -2.594 1.00 98.06 104 CYS A N 1
ATOM 848 C CA . CYS A 1 104 ? -6.109 -3.351 -3.018 1.00 98.06 104 CYS A CA 1
ATOM 849 C C . CYS A 1 104 ? -5.281 -4.591 -2.665 1.00 98.06 104 CYS A C 1
ATOM 851 O O . CYS A 1 104 ? -5.366 -5.111 -1.548 1.00 98.06 104 CYS A O 1
ATOM 853 N N . VAL A 1 105 ? -4.393 -5.002 -3.573 1.00 98.81 105 VAL A N 1
ATOM 854 C CA . VAL A 1 105 ? -3.403 -6.061 -3.335 1.00 98.81 105 VAL A CA 1
ATOM 855 C C . VAL A 1 105 ? -1.988 -5.486 -3.320 1.00 98.81 105 VAL A C 1
ATOM 857 O O . VAL A 1 105 ? -1.582 -4.778 -4.235 1.00 98.81 105 VAL A O 1
ATOM 860 N N . ILE A 1 106 ? -1.203 -5.810 -2.294 1.00 98.81 106 ILE A N 1
ATOM 861 C CA . ILE A 1 106 ? 0.221 -5.472 -2.208 1.00 98.81 106 ILE A CA 1
ATOM 862 C C . ILE A 1 106 ? 1.047 -6.735 -2.446 1.00 98.81 106 ILE A C 1
ATOM 864 O O . ILE A 1 106 ? 1.026 -7.659 -1.633 1.00 98.81 106 ILE A O 1
ATOM 868 N N . LEU A 1 107 ? 1.825 -6.746 -3.525 1.00 98.81 107 LEU A N 1
ATOM 869 C CA . LEU A 1 107 ? 2.806 -7.777 -3.851 1.00 98.81 107 LEU A CA 1
ATOM 870 C C . LEU A 1 107 ? 4.186 -7.330 -3.365 1.00 98.81 107 LEU A C 1
ATOM 872 O O . LEU A 1 107 ? 4.913 -6.605 -4.050 1.00 98.81 107 LEU A O 1
ATOM 876 N N . ASN A 1 108 ? 4.563 -7.756 -2.160 1.00 98.69 108 ASN A N 1
ATOM 877 C CA . ASN A 1 108 ? 5.861 -7.429 -1.586 1.00 98.69 108 ASN A CA 1
ATOM 878 C C . ASN A 1 108 ? 6.900 -8.518 -1.885 1.00 98.69 108 ASN A C 1
ATOM 880 O O . ASN A 1 108 ? 7.128 -9.453 -1.107 1.00 98.69 108 ASN A O 1
ATOM 884 N N . ALA A 1 109 ? 7.577 -8.323 -3.013 1.00 98.38 109 ALA A N 1
ATOM 885 C CA . ALA A 1 109 ? 8.746 -9.066 -3.457 1.00 98.38 109 ALA A CA 1
ATOM 886 C C . ALA A 1 109 ? 10.048 -8.292 -3.171 1.00 98.38 109 ALA A C 1
ATOM 888 O O . ALA A 1 109 ? 11.046 -8.460 -3.864 1.00 98.38 109 ALA A O 1
ATOM 889 N N . GLY A 1 110 ? 10.077 -7.463 -2.124 1.00 97.38 110 GLY A N 1
ATOM 890 C CA . GLY A 1 110 ? 11.130 -6.478 -1.870 1.00 97.38 110 GLY A CA 1
ATOM 891 C C . GLY A 1 110 ? 12.559 -7.015 -1.694 1.00 97.38 110 GLY A C 1
ATOM 892 O O . GLY A 1 110 ? 13.530 -6.266 -1.778 1.00 97.38 110 GLY A O 1
ATOM 893 N N . ALA A 1 111 ? 12.726 -8.320 -1.474 1.00 96.12 111 ALA A N 1
ATOM 894 C CA . ALA A 1 111 ? 14.038 -8.972 -1.477 1.00 96.12 111 ALA A CA 1
ATOM 895 C C . ALA A 1 111 ? 14.590 -9.236 -2.896 1.00 96.12 111 ALA A C 1
ATOM 897 O O . ALA A 1 111 ? 15.778 -9.520 -3.045 1.00 96.12 111 ALA A O 1
ATOM 898 N N . PHE A 1 112 ? 13.754 -9.126 -3.929 1.00 97.44 112 PHE A N 1
ATOM 899 C CA . PHE A 1 112 ? 14.115 -9.279 -5.332 1.00 97.44 112 PHE A CA 1
ATOM 900 C C . PHE A 1 112 ? 14.251 -7.914 -6.009 1.00 97.44 112 PHE A C 1
ATOM 902 O O . PHE A 1 112 ? 13.365 -7.077 -5.856 1.00 97.44 112 PHE A O 1
ATOM 909 N N . PRO A 1 113 ? 15.340 -7.647 -6.747 1.00 97.00 113 PRO A N 1
ATOM 910 C CA . PRO A 1 113 ? 15.564 -6.336 -7.335 1.00 97.00 113 PRO A CA 1
ATOM 911 C C . PRO A 1 113 ? 14.708 -6.095 -8.585 1.00 97.00 113 PRO A C 1
ATOM 913 O O . PRO A 1 113 ? 14.512 -6.983 -9.429 1.00 97.00 113 PRO A O 1
ATOM 916 N N . ALA A 1 114 ? 14.308 -4.838 -8.755 1.00 96.06 114 ALA A N 1
ATOM 917 C CA . ALA A 1 114 ? 13.827 -4.316 -10.023 1.00 96.06 114 ALA A CA 1
ATOM 918 C C . ALA A 1 114 ? 14.944 -4.356 -11.076 1.00 96.06 114 ALA A C 1
ATOM 920 O O . ALA A 1 114 ? 16.143 -4.300 -10.765 1.00 96.06 114 ALA A O 1
ATOM 921 N N . ASN A 1 115 ? 14.552 -4.458 -12.344 1.00 95.12 115 ASN A N 1
ATOM 922 C CA . ASN A 1 115 ? 15.494 -4.381 -13.448 1.00 95.12 115 ASN A CA 1
ATOM 923 C C . ASN A 1 115 ? 15.694 -2.913 -13.852 1.00 95.12 115 ASN A C 1
ATOM 925 O O . ASN A 1 115 ? 14.818 -2.322 -14.472 1.00 95.12 115 ASN A O 1
ATOM 929 N N . ARG A 1 116 ? 16.880 -2.353 -13.577 1.00 93.19 116 ARG A N 1
ATOM 930 C CA . ARG A 1 116 ? 17.247 -0.962 -13.921 1.00 93.19 116 ARG A CA 1
ATOM 931 C C . ARG A 1 116 ? 17.146 -0.611 -15.413 1.00 93.19 116 ARG A C 1
ATOM 933 O O . ARG A 1 116 ? 17.233 0.556 -15.759 1.00 93.19 116 ARG A O 1
ATOM 940 N N . TYR A 1 117 ? 17.061 -1.615 -16.285 1.00 93.88 117 TYR A N 1
ATOM 941 C CA . TYR A 1 117 ? 16.900 -1.433 -17.728 1.00 93.88 117 TYR A CA 1
ATOM 942 C C . TYR A 1 117 ? 15.432 -1.432 -18.173 1.00 93.88 117 TYR A C 1
ATOM 944 O O . TYR A 1 117 ? 15.159 -1.248 -19.353 1.00 93.88 117 TYR A O 1
ATOM 952 N N . THR A 1 118 ? 14.490 -1.660 -17.254 1.00 94.50 118 THR A N 1
ATOM 953 C CA . THR A 1 118 ? 13.059 -1.466 -17.525 1.00 94.50 118 THR A CA 1
ATOM 954 C C . THR A 1 118 ? 12.774 0.029 -17.597 1.00 94.50 118 THR A C 1
ATOM 956 O O . THR A 1 118 ? 13.283 0.797 -16.778 1.00 94.50 118 THR A O 1
ATOM 959 N N . THR A 1 119 ? 11.986 0.451 -18.583 1.00 94.81 119 THR A N 1
ATOM 960 C CA . THR A 1 119 ? 11.631 1.860 -18.784 1.00 94.81 119 THR A CA 1
ATOM 961 C C . THR A 1 119 ? 11.056 2.468 -17.499 1.00 94.81 119 THR A C 1
ATOM 963 O O . THR A 1 119 ? 10.297 1.834 -16.771 1.00 94.81 119 THR A O 1
ATOM 966 N N . GLY A 1 120 ? 11.467 3.696 -17.173 1.00 89.81 120 GLY A N 1
ATOM 967 C CA . GLY A 1 120 ? 11.031 4.403 -15.960 1.00 89.81 120 GLY A CA 1
ATOM 968 C C . GLY A 1 120 ? 11.747 4.002 -14.659 1.00 89.81 120 GLY A C 1
ATOM 969 O O . GLY A 1 120 ? 11.614 4.713 -13.655 1.00 89.81 120 GLY A O 1
ATOM 970 N N . MET A 1 121 ? 12.542 2.925 -14.654 1.00 93.69 121 MET A N 1
ATOM 971 C CA . MET A 1 121 ? 13.337 2.512 -13.492 1.00 93.69 121 MET A CA 1
ATOM 972 C C . MET A 1 121 ? 14.660 3.272 -13.414 1.00 93.69 121 MET A C 1
ATOM 974 O O . MET A 1 121 ? 15.401 3.381 -14.387 1.00 93.69 121 MET A O 1
ATOM 978 N N . THR A 1 122 ? 14.983 3.769 -12.223 1.00 92.56 122 THR A N 1
ATOM 979 C CA . THR A 1 122 ? 16.207 4.547 -11.959 1.00 92.56 122 THR A CA 1
ATOM 980 C C . THR A 1 122 ? 17.191 3.823 -11.049 1.00 92.56 122 THR A C 1
ATOM 982 O O . THR A 1 122 ? 18.349 4.222 -10.936 1.00 92.56 122 THR A O 1
ATOM 985 N N . SER A 1 123 ? 16.756 2.748 -10.394 1.00 93.62 123 SER A N 1
ATOM 986 C CA . SER A 1 123 ? 17.572 1.979 -9.463 1.00 93.62 123 SER A CA 1
ATOM 987 C C . SER A 1 123 ? 17.182 0.494 -9.483 1.00 93.62 123 SER A C 1
ATOM 989 O O . SER A 1 123 ? 16.505 0.018 -10.394 1.00 93.62 123 SER A O 1
ATOM 991 N N . LYS A 1 124 ? 17.669 -0.270 -8.499 1.00 94.88 124 LYS A N 1
ATOM 992 C CA . LYS A 1 124 ? 17.238 -1.659 -8.263 1.00 94.88 124 LYS A CA 1
ATOM 993 C C . LYS A 1 124 ? 15.973 -1.742 -7.403 1.00 94.88 124 LYS A C 1
ATOM 995 O O . LYS A 1 124 ? 15.513 -2.852 -7.151 1.00 94.88 124 LYS A O 1
ATOM 1000 N N . THR A 1 125 ? 15.457 -0.607 -6.947 1.00 95.38 125 THR A N 1
ATOM 1001 C CA . THR A 1 125 ? 14.264 -0.480 -6.115 1.00 95.38 125 THR A CA 1
ATOM 1002 C C . THR A 1 125 ? 13.130 0.093 -6.940 1.00 95.38 125 THR A C 1
ATOM 1004 O O . THR A 1 125 ? 13.347 0.939 -7.804 1.00 95.38 125 THR A O 1
ATOM 1007 N N . SER A 1 126 ? 11.926 -0.393 -6.673 1.00 96.25 126 SER A N 1
ATOM 1008 C CA . SER A 1 126 ? 10.697 0.086 -7.289 1.00 96.25 126 SER A CA 1
ATOM 1009 C C . SER A 1 126 ? 9.543 -0.129 -6.323 1.00 96.25 126 SER A C 1
ATOM 1011 O O . SER A 1 126 ? 9.442 -1.178 -5.676 1.00 96.25 126 SER A O 1
ATOM 1013 N N . VAL A 1 127 ? 8.717 0.905 -6.198 1.00 97.50 127 VAL A N 1
ATOM 1014 C CA . VAL A 1 127 ? 7.459 0.882 -5.456 1.00 97.50 127 VAL A CA 1
ATOM 1015 C C . VAL A 1 127 ? 6.403 1.443 -6.391 1.00 97.50 127 VAL A C 1
ATOM 1017 O O . VAL A 1 127 ? 6.211 2.659 -6.474 1.00 97.50 127 VAL A O 1
ATOM 1020 N N . ASP A 1 128 ? 5.756 0.552 -7.128 1.00 98.00 128 ASP A N 1
ATOM 1021 C CA . ASP A 1 128 ? 4.839 0.929 -8.194 1.00 98.00 128 ASP A CA 1
ATOM 1022 C C . ASP A 1 128 ? 3.392 0.780 -7.719 1.00 98.00 128 ASP A C 1
ATOM 1024 O O . ASP A 1 128 ? 3.029 -0.229 -7.115 1.00 98.00 128 ASP A O 1
ATOM 1028 N N . LEU A 1 129 ? 2.560 1.780 -8.007 1.00 98.31 129 LEU A N 1
ATOM 1029 C CA . LEU A 1 129 ? 1.127 1.793 -7.718 1.00 98.31 129 LEU A CA 1
ATOM 1030 C C . LEU A 1 129 ? 0.334 1.868 -9.027 1.00 98.31 129 LEU A C 1
ATOM 1032 O O . LEU A 1 129 ? 0.533 2.797 -9.810 1.00 98.31 129 LEU A O 1
ATOM 1036 N N . SER A 1 130 ? -0.605 0.945 -9.222 1.00 98.38 130 SER A N 1
ATOM 1037 C CA . SER A 1 130 ? -1.645 1.034 -10.251 1.00 98.38 1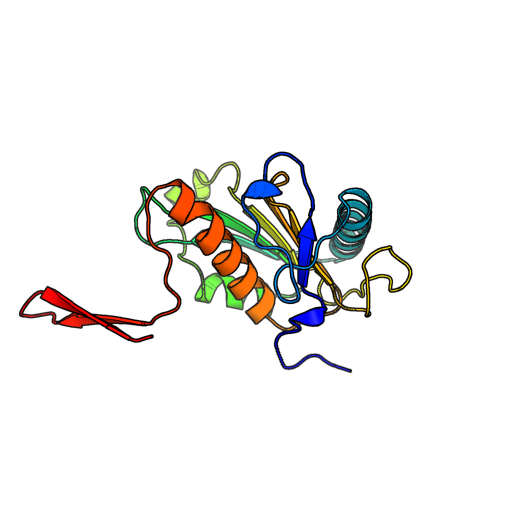30 SER A CA 1
ATOM 1038 C C . SER A 1 130 ? -3.007 1.180 -9.581 1.00 98.38 130 SER A C 1
ATOM 1040 O O . SER A 1 130 ? -3.427 0.306 -8.819 1.00 98.38 130 SER A O 1
ATOM 1042 N N . LEU A 1 131 ? -3.691 2.291 -9.858 1.00 97.75 131 LEU A N 1
ATOM 1043 C CA . LEU A 1 131 ? -5.014 2.576 -9.298 1.00 97.75 131 LEU A CA 1
ATOM 1044 C C . LEU A 1 131 ? -6.089 1.716 -9.969 1.00 97.75 131 LEU A C 1
ATOM 1046 O O . LEU A 1 131 ? -6.984 1.209 -9.300 1.00 97.75 131 LEU A O 1
ATOM 1050 N N . GLU A 1 132 ? -5.951 1.482 -11.269 1.00 96.94 132 GLU A N 1
ATOM 1051 C CA . GLU A 1 132 ? -6.895 0.729 -12.094 1.00 96.94 132 GLU A CA 1
ATOM 1052 C C . GLU A 1 132 ? -6.821 -0.766 -11.822 1.00 96.94 132 GLU A C 1
ATOM 1054 O O . GLU A 1 132 ? -7.845 -1.436 -11.714 1.00 96.94 132 GLU A O 1
ATOM 1059 N N . ARG A 1 133 ? -5.601 -1.291 -11.660 1.00 97.56 133 ARG A N 1
ATOM 1060 C CA . ARG A 1 133 ? -5.389 -2.690 -11.271 1.00 97.56 133 ARG A CA 1
ATOM 1061 C C . ARG A 1 133 ? -5.581 -2.906 -9.775 1.00 97.56 133 ARG A C 1
ATOM 1063 O O . ARG A 1 133 ? -5.636 -4.054 -9.354 1.00 97.56 133 ARG A O 1
ATOM 1070 N N . LYS A 1 134 ? -5.681 -1.827 -8.986 1.00 97.31 134 LYS A N 1
ATOM 1071 C CA . LYS A 1 134 ? -5.775 -1.864 -7.520 1.00 97.31 134 LYS A CA 1
ATOM 1072 C C . LYS A 1 134 ? -4.615 -2.642 -6.893 1.00 97.31 134 LYS A C 1
ATOM 1074 O O . LYS A 1 134 ? -4.785 -3.467 -5.995 1.00 97.31 134 LYS A O 1
ATOM 1079 N N . GLU A 1 135 ? -3.411 -2.392 -7.392 1.00 98.56 135 GLU A N 1
ATOM 1080 C CA . GLU A 1 135 ? -2.225 -3.169 -7.047 1.00 98.56 135 GLU A CA 1
ATOM 1081 C C . GLU A 1 135 ? -1.034 -2.278 -6.700 1.00 98.56 135 GLU A C 1
ATOM 1083 O O . GLU A 1 135 ? -0.798 -1.230 -7.306 1.00 98.56 135 GLU A O 1
ATOM 1088 N N . VAL A 1 136 ? -0.241 -2.752 -5.741 1.00 98.62 136 VAL A N 1
ATOM 1089 C CA . VAL A 1 136 ? 1.058 -2.187 -5.378 1.00 98.62 136 VAL A CA 1
ATOM 1090 C C . VAL A 1 136 ? 2.119 -3.265 -5.531 1.00 98.62 136 VAL A C 1
ATOM 1092 O O . VAL A 1 136 ? 1.993 -4.348 -4.959 1.00 98.62 136 VAL A O 1
ATOM 1095 N N . VAL A 1 137 ? 3.197 -2.958 -6.246 1.00 98.69 137 VAL A N 1
ATOM 1096 C CA . VAL A 1 137 ? 4.331 -3.864 -6.454 1.00 98.69 137 VAL A CA 1
ATOM 1097 C C . VAL A 1 137 ? 5.569 -3.281 -5.787 1.00 98.69 137 VAL A C 1
ATOM 1099 O O . VAL A 1 137 ? 5.939 -2.138 -6.043 1.00 98.69 137 VAL A O 1
ATOM 1102 N N . ILE A 1 138 ? 6.216 -4.067 -4.922 1.00 98.56 138 ILE A N 1
ATOM 1103 C CA . ILE A 1 138 ? 7.435 -3.655 -4.213 1.00 98.56 138 ILE A CA 1
ATOM 1104 C C . ILE A 1 138 ? 8.583 -4.589 -4.586 1.00 98.56 138 ILE A C 1
ATOM 1106 O O . ILE A 1 138 ? 8.525 -5.795 -4.329 1.00 98.56 138 ILE A O 1
ATOM 1110 N N . LEU A 1 139 ? 9.654 -4.009 -5.125 1.00 98.31 139 LEU A N 1
ATOM 1111 C CA . LEU A 1 139 ? 10.901 -4.675 -5.495 1.00 98.31 139 LEU A CA 1
ATOM 1112 C C . LEU A 1 139 ? 12.108 -3.918 -4.925 1.00 98.31 139 LEU A C 1
ATOM 1114 O O . LEU A 1 139 ? 12.110 -2.696 -4.806 1.00 98.31 139 LEU A O 1
ATOM 1118 N N . GLY A 1 140 ? 13.169 -4.647 -4.585 1.00 96.50 140 GLY A N 1
ATOM 1119 C CA . GLY A 1 140 ? 14.489 -4.102 -4.248 1.00 96.50 140 GLY A CA 1
ATOM 1120 C C . GLY A 1 140 ? 14.622 -3.387 -2.904 1.00 96.50 140 GLY A C 1
ATOM 1121 O O . GLY A 1 140 ? 15.732 -3.004 -2.531 1.00 96.50 140 GLY A O 1
ATOM 1122 N N . THR A 1 141 ? 13.536 -3.253 -2.144 1.00 96.31 141 THR A N 1
ATOM 1123 C CA . THR A 1 141 ? 13.535 -2.671 -0.801 1.00 96.31 141 THR A CA 1
ATOM 1124 C C . THR A 1 141 ? 12.847 -3.578 0.207 1.00 96.31 141 THR A C 1
ATOM 1126 O O . THR A 1 141 ? 11.772 -4.115 -0.025 1.00 96.31 141 THR A O 1
ATOM 1129 N N . GLN A 1 142 ? 13.467 -3.733 1.375 1.00 96.06 142 GLN A N 1
ATOM 1130 C CA . GLN A 1 142 ? 12.905 -4.494 2.492 1.00 96.06 142 GLN A CA 1
ATOM 1131 C C . GLN A 1 142 ? 12.387 -3.566 3.601 1.00 96.06 142 GLN A C 1
ATOM 1133 O O . GLN A 1 142 ? 11.972 -4.028 4.667 1.00 96.06 142 GLN A O 1
ATOM 1138 N N . TYR A 1 143 ? 12.373 -2.254 3.365 1.00 96.12 143 TYR A N 1
ATOM 1139 C CA . TYR A 1 143 ? 11.820 -1.292 4.306 1.00 96.12 143 TYR A CA 1
ATOM 1140 C C . TYR A 1 143 ? 10.294 -1.458 4.402 1.00 96.12 143 TYR A C 1
ATOM 1142 O O . TYR A 1 143 ? 9.561 -1.202 3.453 1.00 96.12 143 TYR A O 1
ATOM 1150 N N . ALA A 1 144 ? 9.799 -1.904 5.561 1.00 94.88 144 ALA A N 1
ATOM 1151 C CA . ALA A 1 144 ? 8.379 -2.230 5.741 1.00 94.88 144 ALA A CA 1
ATOM 1152 C C . ALA A 1 144 ? 7.453 -1.003 5.622 1.00 94.88 144 ALA A C 1
ATOM 1154 O O . ALA A 1 144 ? 6.280 -1.140 5.275 1.00 94.88 144 ALA A O 1
ATOM 1155 N N . GLY A 1 145 ? 7.993 0.198 5.863 1.00 94.94 145 GLY A N 1
ATOM 1156 C CA . GLY A 1 145 ? 7.254 1.452 5.749 1.00 94.94 145 GLY A CA 1
ATOM 1157 C C . GLY A 1 145 ? 6.725 1.738 4.342 1.00 94.94 145 GLY A C 1
ATOM 1158 O O . GLY A 1 145 ? 5.746 2.474 4.233 1.00 94.94 145 GLY A O 1
ATOM 1159 N N . GLU A 1 146 ? 7.286 1.118 3.295 1.00 96.44 146 GLU A N 1
ATOM 1160 C CA . GLU A 1 146 ? 6.762 1.231 1.926 1.00 96.44 146 GLU A CA 1
ATOM 1161 C C . GLU A 1 146 ? 5.319 0.720 1.828 1.00 96.44 146 GLU A C 1
ATOM 1163 O O . GLU A 1 146 ? 4.461 1.406 1.281 1.00 96.44 146 GLU A O 1
ATOM 1168 N N . MET A 1 147 ? 5.002 -0.421 2.457 1.00 97.75 147 MET A N 1
ATOM 1169 C CA . MET A 1 147 ? 3.634 -0.959 2.464 1.00 97.75 147 MET A CA 1
ATOM 1170 C C . MET A 1 147 ? 2.663 -0.014 3.185 1.00 97.75 147 MET A C 1
ATOM 1172 O O . MET A 1 147 ? 1.589 0.286 2.668 1.00 97.75 147 MET A O 1
ATOM 1176 N N . LYS A 1 148 ? 3.061 0.527 4.349 1.00 96.62 148 LYS A N 1
ATOM 1177 C CA . LYS A 1 148 ? 2.262 1.522 5.090 1.00 96.62 148 LYS A CA 1
ATOM 1178 C C . LYS A 1 148 ? 1.997 2.764 4.236 1.00 96.62 148 LYS A C 1
ATOM 1180 O O . LYS A 1 148 ? 0.870 3.251 4.181 1.00 96.62 148 LYS A O 1
ATOM 1185 N N . LYS A 1 149 ? 3.037 3.313 3.601 1.00 95.31 149 LYS A N 1
ATOM 1186 C CA . LYS A 1 149 ? 2.924 4.531 2.787 1.00 95.31 149 LYS A CA 1
ATOM 1187 C C . LYS A 1 149 ? 2.160 4.292 1.485 1.00 95.31 149 LYS A C 1
ATOM 1189 O O . LYS A 1 149 ? 1.496 5.222 1.029 1.00 95.31 149 LYS A O 1
ATOM 1194 N N . ALA A 1 150 ? 2.184 3.082 0.932 1.00 96.31 150 ALA A N 1
ATOM 1195 C CA . ALA A 1 150 ? 1.350 2.705 -0.204 1.00 96.31 150 ALA A CA 1
ATOM 1196 C C . ALA A 1 150 ? -0.141 2.726 0.163 1.00 96.31 150 ALA A C 1
ATOM 1198 O O . ALA A 1 150 ? -0.905 3.435 -0.488 1.00 96.31 150 ALA A O 1
ATOM 1199 N N . VAL A 1 151 ? -0.534 2.078 1.270 1.00 97.69 151 VAL A N 1
ATOM 1200 C CA . VAL A 1 151 ? -1.918 2.147 1.784 1.00 97.69 151 VAL A CA 1
ATOM 1201 C C . VAL A 1 151 ? -2.322 3.594 2.067 1.00 97.69 151 VAL A C 1
ATOM 1203 O O . VAL A 1 151 ? -3.388 4.034 1.655 1.00 97.69 151 VAL A O 1
ATOM 1206 N N . PHE A 1 152 ? -1.448 4.378 2.705 1.00 97.38 152 PHE A N 1
ATOM 1207 C CA . PHE A 1 152 ? -1.731 5.791 2.955 1.00 97.38 152 PHE A CA 1
ATOM 1208 C C . PHE A 1 152 ? -1.879 6.606 1.658 1.00 97.38 152 PHE A C 1
ATOM 1210 O O . PHE A 1 152 ? -2.732 7.482 1.577 1.00 97.38 152 PHE A O 1
ATOM 1217 N N . THR A 1 153 ? -1.086 6.319 0.621 1.00 96.56 153 THR A N 1
ATOM 1218 C CA . THR A 1 153 ? -1.225 6.959 -0.700 1.00 96.56 153 THR A CA 1
ATOM 1219 C C . THR A 1 153 ? -2.586 6.636 -1.319 1.00 96.56 153 THR A C 1
ATOM 1221 O O . THR A 1 153 ? -3.249 7.547 -1.801 1.00 96.56 153 THR A O 1
ATOM 1224 N N . LEU A 1 154 ? -3.024 5.375 -1.256 1.00 96.62 154 LEU A N 1
ATOM 1225 C CA . LEU A 1 154 ? -4.348 4.957 -1.728 1.00 96.62 154 LEU A CA 1
ATOM 1226 C C . LEU A 1 154 ? -5.472 5.676 -0.979 1.00 96.62 154 LEU A C 1
ATOM 1228 O O . LEU A 1 154 ? -6.374 6.208 -1.617 1.00 96.62 154 LEU A O 1
ATOM 1232 N N . MET A 1 155 ? -5.393 5.780 0.351 1.00 97.50 155 MET A N 1
ATOM 1233 C CA . MET A 1 155 ? -6.386 6.526 1.138 1.00 97.50 155 MET A CA 1
ATOM 1234 C C . MET A 1 155 ? -6.433 8.008 0.745 1.00 97.50 155 MET A C 1
ATOM 1236 O O . MET A 1 155 ? -7.517 8.559 0.580 1.00 97.50 155 MET A O 1
ATOM 1240 N N . ASN A 1 156 ? -5.279 8.640 0.504 1.00 97.31 156 ASN A N 1
ATOM 1241 C CA . ASN A 1 156 ? -5.226 10.027 0.025 1.00 97.31 156 ASN A CA 1
ATOM 1242 C C . ASN A 1 156 ? -5.822 10.220 -1.379 1.00 97.31 156 ASN A C 1
ATOM 1244 O O . ASN A 1 156 ? -6.155 11.345 -1.727 1.00 97.31 156 ASN A O 1
ATOM 1248 N N . TYR A 1 157 ? -5.953 9.160 -2.179 1.00 96.94 157 TYR A N 1
ATOM 1249 C CA . TYR A 1 157 ? -6.610 9.212 -3.486 1.00 96.94 157 TYR A CA 1
ATOM 1250 C C . TYR A 1 157 ? -8.111 8.899 -3.392 1.00 96.94 157 TYR A C 1
ATOM 1252 O O . TYR A 1 157 ? -8.940 9.607 -3.959 1.00 96.94 157 TYR A O 1
ATOM 1260 N N . LEU A 1 158 ? -8.473 7.848 -2.651 1.00 96.19 158 LEU A N 1
ATOM 1261 C CA . LEU A 1 158 ? -9.842 7.337 -2.580 1.00 96.19 158 LEU A CA 1
ATOM 1262 C C . LEU A 1 158 ? -10.753 8.187 -1.689 1.00 96.19 158 LEU A C 1
ATOM 1264 O O . LEU A 1 158 ? -11.917 8.381 -2.030 1.00 96.19 158 LEU A O 1
ATOM 1268 N N . MET A 1 159 ? -10.252 8.689 -0.556 1.00 97.25 159 MET A N 1
ATOM 1269 C CA . MET A 1 159 ? -11.083 9.430 0.400 1.00 97.25 159 MET A CA 1
ATOM 1270 C C . MET A 1 159 ? -11.589 10.763 -0.171 1.00 97.25 159 MET A C 1
ATOM 1272 O O . MET A 1 159 ? -12.795 10.996 -0.093 1.00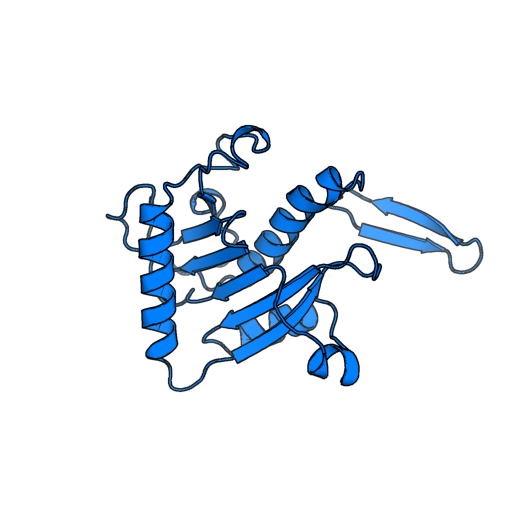 97.25 159 MET A O 1
ATOM 1276 N N . PRO A 1 160 ? -10.765 11.594 -0.848 1.00 96.94 160 PRO A N 1
ATOM 1277 C CA . PRO A 1 160 ? -11.268 12.829 -1.452 1.00 96.94 160 PRO A CA 1
ATOM 1278 C C . PRO A 1 160 ? -12.328 12.602 -2.535 1.00 96.94 160 PRO A C 1
ATOM 1280 O O . PRO A 1 160 ? -13.250 13.400 -2.663 1.00 96.94 160 PRO A O 1
ATOM 1283 N N . LYS A 1 161 ? -12.271 11.484 -3.274 1.00 94.88 161 LYS A N 1
ATOM 1284 C CA . LYS A 1 161 ? -13.330 11.111 -4.234 1.00 94.88 161 LYS A CA 1
ATOM 1285 C C . LYS A 1 161 ? -14.675 10.810 -3.570 1.00 94.88 161 LYS A C 1
ATOM 1287 O O . LYS A 1 161 ? -15.698 10.788 -4.246 1.00 94.88 161 LYS A O 1
ATOM 1292 N N . ARG A 1 162 ? -14.664 10.561 -2.263 1.00 95.88 162 ARG A N 1
ATOM 1293 C CA . ARG A 1 162 ? -15.838 10.325 -1.422 1.00 95.88 162 ARG A CA 1
ATOM 1294 C C . ARG A 1 162 ? -16.147 11.518 -0.513 1.00 95.88 162 ARG A C 1
ATOM 1296 O O . ARG A 1 162 ? -16.857 11.339 0.467 1.00 95.88 162 ARG A O 1
ATOM 1303 N N . ASP A 1 163 ? -15.594 12.692 -0.821 1.00 96.44 163 ASP A N 1
ATOM 1304 C CA . ASP A 1 163 ? -15.740 13.922 -0.034 1.00 96.44 163 ASP A CA 1
ATOM 1305 C C . ASP A 1 163 ? -15.245 13.791 1.424 1.00 96.44 163 ASP A C 1
ATOM 1307 O O . ASP A 1 163 ? -15.737 14.441 2.343 1.00 96.44 163 ASP A O 1
ATOM 1311 N N . VAL A 1 164 ? -14.237 12.935 1.649 1.00 97.50 164 VAL A N 1
ATOM 1312 C CA . VAL A 1 164 ? -13.576 12.758 2.950 1.00 97.50 164 VAL A CA 1
ATOM 1313 C C . VAL A 1 164 ? -12.151 13.297 2.900 1.00 97.50 164 VAL A C 1
ATOM 1315 O O . VAL A 1 164 ? -11.319 12.865 2.096 1.00 97.50 164 VAL A O 1
ATOM 1318 N N . LEU A 1 165 ? -11.836 14.216 3.814 1.00 96.75 165 LEU A N 1
ATOM 1319 C CA . LEU A 1 165 ? -10.491 14.761 3.970 1.00 96.75 165 LEU A CA 1
ATOM 1320 C C . LEU A 1 165 ? -9.547 13.715 4.582 1.00 96.75 165 LEU A C 1
ATOM 1322 O O . LEU A 1 165 ? -9.624 13.399 5.768 1.00 96.75 165 LEU A O 1
ATOM 1326 N N . SER A 1 166 ? -8.606 13.217 3.781 1.00 96.69 166 SER A N 1
ATOM 1327 C CA . SER A 1 166 ? -7.490 12.410 4.282 1.00 96.69 166 SER A CA 1
ATOM 1328 C C . SER A 1 166 ? -6.396 13.310 4.861 1.00 96.69 166 SER A C 1
ATOM 1330 O O . SER A 1 166 ? -5.975 14.277 4.227 1.00 96.69 166 SER A O 1
ATOM 1332 N N . MET A 1 167 ? -5.911 12.986 6.062 1.00 97.00 167 MET A N 1
ATOM 1333 C CA . MET A 1 167 ? -4.937 13.796 6.800 1.00 97.00 167 MET A CA 1
ATOM 1334 C C . MET A 1 167 ? -3.720 12.961 7.210 1.00 97.00 167 MET A C 1
ATOM 1336 O O . MET A 1 167 ? -3.839 11.801 7.602 1.00 97.00 167 MET A O 1
ATOM 1340 N N . HIS A 1 168 ? -2.527 13.558 7.145 1.00 96.94 168 HIS A N 1
ATOM 1341 C CA . HIS A 1 168 ? -1.319 12.999 7.754 1.00 96.94 168 HIS A CA 1
ATOM 1342 C C . HIS A 1 168 ? -1.104 13.656 9.118 1.00 96.94 168 HIS A C 1
ATOM 1344 O O . HIS A 1 168 ? -0.330 14.598 9.235 1.00 96.94 168 HIS A O 1
ATOM 1350 N N . CYS A 1 169 ? -1.828 13.181 10.123 1.00 96.69 169 CYS A N 1
ATOM 1351 C CA . CYS A 1 169 ? -1.854 13.761 11.461 1.00 96.69 169 CYS A CA 1
ATOM 1352 C C . CYS A 1 169 ? -1.991 12.660 12.520 1.00 96.69 169 CYS A C 1
ATOM 1354 O O . CYS A 1 169 ? -2.306 11.507 12.204 1.00 96.69 169 CYS A O 1
ATOM 1356 N N . SER A 1 170 ? -1.786 13.012 13.784 1.00 97.25 170 SER A N 1
ATOM 1357 C CA . SER A 1 170 ? -2.341 12.254 14.906 1.00 97.25 170 SER A CA 1
ATOM 1358 C C . SER A 1 170 ? -3.666 12.875 15.350 1.00 97.25 170 SER A C 1
ATOM 1360 O O . SER A 1 170 ? -3.947 14.040 15.065 1.00 97.25 170 SER A O 1
ATOM 1362 N N . ALA A 1 171 ? -4.489 12.083 16.033 1.00 96.94 171 ALA A N 1
ATOM 1363 C CA . ALA A 1 171 ? -5.728 12.548 16.636 1.00 96.94 171 ALA A CA 1
ATOM 1364 C C . ALA A 1 171 ? -5.905 11.923 18.022 1.00 96.94 171 ALA A C 1
ATOM 1366 O O . ALA A 1 171 ? -5.555 10.758 18.231 1.00 96.94 171 ALA A O 1
ATOM 1367 N N . THR A 1 172 ? -6.446 12.699 18.954 1.00 97.19 172 THR A N 1
ATOM 1368 C CA . THR A 1 172 ? -6.784 12.268 20.318 1.00 97.19 172 THR A CA 1
ATOM 1369 C C . THR A 1 172 ? -8.134 12.844 20.718 1.00 97.19 172 THR A C 1
ATOM 1371 O O . THR A 1 172 ? -8.508 13.912 20.234 1.00 97.19 172 THR A O 1
ATOM 1374 N N . VAL A 1 173 ? -8.837 12.160 21.620 1.00 97.56 173 VAL A N 1
ATOM 1375 C CA . VAL A 1 173 ? -10.132 12.592 22.154 1.00 97.56 173 VAL A CA 1
ATOM 1376 C C . VAL A 1 173 ? -10.070 12.652 23.675 1.00 97.56 173 VAL A C 1
ATOM 1378 O O . VAL A 1 173 ? -9.488 11.762 24.303 1.00 97.56 173 VAL A O 1
ATOM 1381 N N . ASP A 1 174 ? -10.637 13.703 24.256 1.00 97.00 174 ASP A N 1
ATOM 1382 C CA . ASP A 1 174 ? -10.850 13.786 25.698 1.00 97.00 174 ASP A CA 1
ATOM 1383 C C . ASP A 1 174 ? -11.978 12.813 26.109 1.00 97.00 174 ASP A C 1
ATOM 1385 O O . ASP A 1 174 ? -13.069 12.875 25.538 1.00 97.00 174 ASP A O 1
ATOM 1389 N N . PRO A 1 175 ? -11.750 11.886 27.058 1.00 95.88 175 PRO A N 1
ATOM 1390 C CA . PRO A 1 175 ? -12.754 10.893 27.436 1.00 95.88 175 PRO A CA 1
ATOM 1391 C C . PRO A 1 175 ? -13.922 11.463 28.257 1.00 95.88 175 PRO A C 1
ATOM 1393 O O . PRO A 1 175 ? -14.958 10.804 28.343 1.00 95.88 175 PRO A O 1
ATOM 1396 N N . GLU A 1 176 ? -13.771 12.635 28.876 1.00 97.12 176 GLU A N 1
ATOM 1397 C CA . GLU A 1 176 ? -14.814 13.291 29.670 1.00 97.12 176 GLU A CA 1
ATOM 1398 C C . GLU A 1 176 ? -15.658 14.240 28.815 1.00 97.12 176 GLU A C 1
ATOM 1400 O O . GLU A 1 176 ? -16.888 14.201 28.897 1.00 97.12 176 GLU A O 1
ATOM 1405 N N . THR A 1 177 ? -15.025 15.079 27.987 1.00 97.25 177 THR A N 1
ATOM 1406 C CA . THR A 1 177 ? -15.743 16.078 27.173 1.00 97.25 177 THR A CA 1
ATOM 1407 C C . THR A 1 177 ? -16.106 15.578 25.778 1.00 97.25 177 THR A C 1
ATOM 1409 O O . THR A 1 177 ? -17.070 16.062 25.185 1.00 97.25 177 THR A O 1
ATOM 1412 N N . GLY A 1 178 ? -15.364 14.602 25.246 1.00 96.56 178 GLY A N 1
ATOM 1413 C CA . GLY A 1 178 ? -15.490 14.147 23.860 1.00 96.56 178 GLY A CA 1
ATOM 1414 C C . GLY A 1 178 ? -14.825 15.073 22.835 1.00 96.56 178 GLY A C 1
ATOM 1415 O O . GLY A 1 178 ? -14.932 14.821 21.631 1.00 96.56 178 GLY A O 1
ATOM 1416 N N . ASP A 1 179 ? -14.126 16.125 23.272 1.00 97.38 179 ASP A N 1
ATOM 1417 C CA . ASP A 1 179 ? -13.463 17.059 22.365 1.00 97.38 179 ASP A CA 1
ATOM 1418 C C . ASP A 1 179 ? -12.278 16.396 21.660 1.00 97.38 179 ASP A C 1
ATOM 1420 O O . ASP A 1 179 ? -11.437 15.731 22.270 1.00 97.38 179 ASP A O 1
ATOM 1424 N N . SER A 1 180 ? -12.200 16.596 20.345 1.00 97.25 180 SER A N 1
ATOM 1425 C CA . SER A 1 180 ? -11.149 16.023 19.506 1.00 97.25 180 SER A CA 1
ATOM 1426 C C . SER A 1 180 ? -10.073 17.051 19.177 1.00 97.25 180 SER A C 1
ATOM 1428 O O . SER A 1 180 ? -10.364 18.195 18.835 1.00 97.25 180 SER A O 1
ATOM 1430 N N . SER A 1 181 ? -8.816 16.622 19.225 1.00 97.19 181 SER A N 1
ATOM 1431 C CA . SER A 1 181 ? -7.658 17.404 18.786 1.00 97.19 181 SER A CA 1
ATOM 1432 C C . SER A 1 181 ? -6.919 16.675 17.674 1.00 97.19 181 SER A C 1
ATOM 1434 O O . SER A 1 181 ? -6.727 15.461 17.743 1.00 97.19 181 SER A O 1
ATOM 1436 N N . VAL A 1 182 ? -6.475 17.428 16.668 1.00 97.31 182 VAL A N 1
ATOM 1437 C CA . VAL A 1 182 ? -5.696 16.929 15.530 1.00 97.31 182 VAL A CA 1
ATOM 1438 C C . VAL A 1 182 ? -4.367 17.675 15.472 1.00 97.31 182 VAL A C 1
ATOM 1440 O O . VAL A 1 182 ? -4.351 18.905 15.506 1.00 97.31 182 VAL A O 1
ATOM 1443 N N . LEU A 1 183 ? -3.256 16.939 15.394 1.00 96.44 183 LEU A N 1
ATOM 1444 C CA . LEU A 1 183 ? -1.905 17.501 15.309 1.00 96.44 183 LEU A CA 1
ATOM 1445 C C . LEU A 1 183 ? -1.233 17.056 14.005 1.00 96.44 183 LEU A C 1
ATOM 1447 O O . LEU A 1 183 ? -1.105 15.855 13.756 1.00 96.44 183 LEU A O 1
ATOM 1451 N N . PHE A 1 184 ? -0.810 18.030 13.195 1.00 93.31 184 PHE A N 1
ATOM 1452 C CA . PHE A 1 184 ? -0.109 17.833 11.920 1.00 93.31 184 PHE A CA 1
ATOM 1453 C C . PHE A 1 184 ? 1.413 17.859 12.086 1.00 93.31 184 PHE A C 1
ATOM 1455 O O . PHE A 1 184 ? 1.904 18.693 12.881 1.00 93.31 184 PHE A O 1
#

Organism: NCBI:txid412755